Protein AF-0000000084526026 (afdb_homodimer)

Solvent-accessible surface area (backbone atoms only — not comparable to full-atom values): 10740 Å² total; per-residue (Å²): 134,83,77,73,71,75,67,75,72,68,64,42,84,75,52,88,45,61,68,43,44,23,51,36,28,38,48,43,14,52,47,41,44,51,42,22,66,75,71,63,64,37,33,35,50,51,48,50,50,18,48,49,38,28,24,56,23,67,48,42,70,45,76,76,31,68,68,49,43,45,32,41,15,34,80,86,41,82,27,74,42,53,79,91,46,41,63,58,51,51,50,51,56,40,48,61,58,72,102,134,81,78,74,70,74,66,76,71,68,64,41,82,75,52,87,44,63,68,43,44,26,50,38,29,38,48,43,14,51,47,40,44,52,42,22,67,75,73,62,63,38,34,35,49,49,48,50,50,18,48,48,39,29,25,56,21,68,48,42,68,45,76,75,30,68,68,50,43,45,34,41,15,34,80,85,42,82,26,74,43,52,78,92,47,41,64,58,51,51,50,50,55,43,48,61,58,70,103

Organism: NCBI:txid1123501

Structure (mmCIF, N/CA/C/O backbone):
data_AF-0000000084526026-model_v1
#
loop_
_entity.id
_entity.type
_entity.pdbx_description
1 polymer 'Uncharacterized protein'
#
loop_
_atom_site.group_PDB
_atom_site.id
_atom_site.type_symbol
_atom_site.label_atom_id
_atom_site.label_alt_id
_atom_site.label_comp_id
_atom_site.label_asym_id
_atom_site.label_entity_id
_atom_site.label_seq_id
_atom_site.pdbx_PDB_ins_code
_atom_site.Cartn_x
_atom_site.Cartn_y
_atom_site.Cartn_z
_atom_site.occupancy
_atom_site.B_iso_or_equiv
_atom_site.auth_seq_id
_atom_site.auth_comp_id
_atom_site.auth_asym_id
_atom_site.auth_atom_id
_atom_site.pdbx_PDB_model_num
ATOM 1 N N . MET A 1 1 ? -23.406 1.793 34.125 1 33.81 1 MET A N 1
ATOM 2 C CA . MET A 1 1 ? -22.656 2.525 33.094 1 33.81 1 MET A CA 1
ATOM 3 C C . MET A 1 1 ? -22.344 1.635 31.906 1 33.81 1 MET A C 1
ATOM 5 O O . MET A 1 1 ? -21.656 0.619 32.031 1 33.81 1 MET A O 1
ATOM 9 N N . ALA A 1 2 ? -23.312 1.465 30.891 1 41.81 2 ALA A N 1
ATOM 10 C CA . ALA A 1 2 ? -23.359 0.496 29.797 1 41.81 2 ALA A CA 1
ATOM 11 C C . ALA A 1 2 ? -22.109 0.58 28.938 1 41.81 2 ALA A C 1
ATOM 13 O O . ALA A 1 2 ? -21.672 1.673 28.562 1 41.81 2 ALA A O 1
ATOM 14 N N . GLU A 1 3 ? -21.125 -0.305 29.062 1 35.53 3 GLU A N 1
ATOM 15 C CA . GLU A 1 3 ? -19.953 -0.463 28.219 1 35.53 3 GLU A CA 1
ATOM 16 C C . GLU A 1 3 ? -20.328 -0.432 26.734 1 35.53 3 GLU A C 1
ATOM 18 O O . GLU A 1 3 ? -21.094 -1.283 26.266 1 35.53 3 GLU A O 1
ATOM 23 N N . GLU A 1 4 ? -20.656 0.769 26.188 1 38.84 4 GLU A N 1
ATOM 24 C CA . GLU A 1 4 ? -20.812 0.882 24.734 1 38.84 4 GLU A CA 1
ATOM 25 C C . GLU A 1 4 ? -19.734 0.095 24 1 38.84 4 GLU A C 1
ATOM 27 O O . GLU A 1 4 ? -18.547 0.393 24.141 1 38.84 4 GLU A O 1
ATOM 32 N N . SER A 1 5 ? -19.922 -1.123 23.828 1 36.38 5 SER A N 1
ATOM 33 C CA . SER A 1 5 ? -19.125 -1.998 22.969 1 36.38 5 SER A CA 1
ATOM 34 C C . SER A 1 5 ? -18.703 -1.295 21.688 1 36.38 5 SER A C 1
ATOM 36 O O . SER A 1 5 ? -19.547 -0.932 20.875 1 36.38 5 SER A O 1
ATOM 38 N N . GLU A 1 6 ? -17.781 -0.371 21.75 1 37.66 6 GLU A N 1
ATOM 39 C CA . GLU A 1 6 ? -17.219 0.186 20.531 1 37.66 6 GLU A CA 1
ATOM 40 C C . GLU A 1 6 ? -17.141 -0.863 19.422 1 37.66 6 GLU A C 1
ATOM 42 O O . GLU A 1 6 ? -16.359 -1.807 19.5 1 37.66 6 GLU A O 1
ATOM 47 N N . GLU A 1 7 ? -18.234 -1.356 18.938 1 38.28 7 GLU A N 1
ATOM 48 C CA . GLU A 1 7 ? -18.297 -2.211 17.75 1 38.28 7 GLU A CA 1
ATOM 49 C C . GLU A 1 7 ? -17.203 -1.848 16.75 1 38.28 7 GLU A C 1
ATOM 51 O O . GLU A 1 7 ? -17.125 -0.7 16.312 1 38.28 7 GLU A O 1
ATOM 56 N N . ARG A 1 8 ? -16.094 -2.365 16.875 1 38.94 8 ARG A N 1
ATOM 57 C CA . ARG A 1 8 ? -15.039 -2.174 15.891 1 38.94 8 ARG A CA 1
ATOM 58 C C . ARG A 1 8 ? -15.617 -2.09 14.484 1 38.94 8 ARG A C 1
ATOM 60 O O . ARG A 1 8 ? -16.234 -3.043 14 1 38.94 8 ARG A O 1
ATOM 67 N N . ALA A 1 9 ? -16.078 -0.942 14.047 1 41.12 9 ALA A N 1
ATOM 68 C CA . ALA A 1 9 ? -16.656 -0.717 12.727 1 41.12 9 ALA A CA 1
ATOM 69 C C . ALA A 1 9 ? -15.867 -1.467 11.648 1 41.12 9 ALA A C 1
ATOM 71 O O . ALA A 1 9 ? -14.656 -1.634 11.766 1 41.12 9 ALA A O 1
ATOM 72 N N . GLU A 1 10 ? -16.406 -2.354 11.062 1 47.06 10 GLU A N 1
ATOM 73 C CA . GLU A 1 10 ? -15.859 -3.119 9.953 1 47.06 10 GLU A CA 1
ATOM 74 C C . GLU A 1 10 ? -15.109 -2.215 8.977 1 47.06 10 GLU A C 1
ATOM 76 O O . GLU A 1 10 ? -15.516 -1.078 8.734 1 47.06 10 GLU A O 1
ATOM 81 N N . PRO A 1 11 ? -13.836 -2.541 8.789 1 50.59 11 PRO A N 1
ATOM 82 C CA . PRO A 1 11 ? -13.117 -1.759 7.781 1 50.59 11 PRO A CA 1
ATOM 83 C C . PRO A 1 11 ? -13.977 -1.414 6.566 1 50.59 11 PRO A C 1
ATOM 85 O O . PRO A 1 11 ? -14.742 -2.254 6.09 1 50.59 11 PRO A O 1
ATOM 88 N N . SER A 1 12 ? -14.258 -0.216 6.52 1 63 12 SER A N 1
ATOM 89 C CA . SER A 1 12 ? -15.016 0.372 5.418 1 63 12 SER A CA 1
ATOM 90 C C . SER A 1 12 ? -14.109 1.165 4.484 1 63 12 SER A C 1
ATOM 92 O O . SER A 1 12 ? -13.094 1.719 4.914 1 63 12 SER A O 1
ATOM 94 N N . LEU A 1 13 ? -14.305 1.016 3.25 1 76.06 13 LEU A N 1
ATOM 95 C CA . LEU A 1 13 ? -13.633 1.898 2.299 1 76.06 13 LEU A CA 1
ATOM 96 C C . LEU A 1 13 ? -13.82 3.359 2.693 1 76.06 13 LEU A C 1
ATOM 98 O O . LEU A 1 13 ? -13.023 4.219 2.303 1 76.06 13 LEU A O 1
ATOM 102 N N . ALA A 1 14 ? -14.797 3.52 3.564 1 82.44 14 ALA A N 1
ATOM 103 C CA . ALA A 1 14 ? -15.047 4.852 4.109 1 82.44 14 ALA A CA 1
ATOM 104 C C . ALA A 1 14 ? -14.492 4.977 5.527 1 82.44 14 ALA A C 1
ATOM 106 O O . ALA A 1 14 ? -15.195 5.406 6.441 1 82.44 14 ALA A O 1
ATOM 107 N N . TYR A 1 15 ? -13.219 4.652 5.672 1 88.31 15 TYR A N 1
ATOM 108 C CA . TYR A 1 15 ? -12.578 4.738 6.977 1 88.31 15 TYR A CA 1
ATOM 109 C C . TYR A 1 15 ? -12.625 6.168 7.512 1 88.31 15 TYR A C 1
ATOM 111 O O . TYR A 1 15 ? -12.578 7.125 6.738 1 88.31 15 TYR A O 1
ATOM 119 N N . ARG A 1 16 ? -12.641 6.293 8.789 1 84.75 16 ARG A N 1
ATOM 120 C CA . ARG A 1 16 ? -12.867 7.598 9.406 1 84.75 16 ARG A CA 1
ATOM 121 C C . ARG A 1 16 ? -11.633 8.055 10.18 1 84.75 16 ARG A C 1
ATOM 123 O O . ARG A 1 16 ? -11.57 9.203 10.633 1 84.75 16 ARG A O 1
ATOM 130 N N . SER A 1 17 ? -10.688 7.074 10.359 1 86.44 17 SER A N 1
ATOM 131 C CA . SER A 1 17 ? -9.484 7.406 11.117 1 86.44 17 SER A CA 1
ATOM 132 C C . SER A 1 17 ? -8.258 6.695 10.555 1 86.44 17 SER A C 1
ATOM 134 O O . SER A 1 17 ? -8.391 5.684 9.859 1 86.44 17 SER A O 1
ATOM 136 N N . PRO A 1 18 ? -7.109 7.203 10.891 1 89.62 18 PRO A N 1
ATOM 137 C CA . PRO A 1 18 ? -5.883 6.52 10.477 1 89.62 18 PRO A CA 1
ATOM 138 C C . PRO A 1 18 ? -5.801 5.09 11.008 1 89.62 18 PRO A C 1
ATOM 140 O O . PRO A 1 18 ? -5.328 4.191 10.305 1 89.62 18 PRO A O 1
ATOM 143 N N . ASP A 1 19 ? -6.301 4.938 12.203 1 89.94 19 ASP A N 1
ATOM 144 C CA . ASP A 1 19 ? -6.285 3.596 12.781 1 89.94 19 ASP A CA 1
ATOM 145 C C . ASP A 1 19 ? -7.141 2.635 11.953 1 89.94 19 ASP A C 1
ATOM 147 O O . ASP A 1 19 ? -6.75 1.487 11.727 1 89.94 19 ASP A O 1
ATOM 151 N N . GLU A 1 20 ? -8.258 3.135 11.562 1 91.75 20 GLU A N 1
ATOM 152 C CA . GLU A 1 20 ? -9.125 2.309 10.734 1 91.75 20 GLU A CA 1
ATOM 153 C C . GLU A 1 20 ? -8.469 2.006 9.383 1 91.75 20 GLU A C 1
ATOM 155 O O . GLU A 1 20 ? -8.578 0.888 8.875 1 91.75 20 GLU A O 1
ATOM 160 N N . LEU A 1 21 ? -7.809 2.982 8.828 1 95.38 21 LEU A N 1
ATOM 161 C CA . LEU A 1 21 ? -7.09 2.762 7.574 1 95.38 21 LEU A CA 1
ATOM 162 C C . LEU A 1 21 ? -6.043 1.665 7.734 1 95.38 21 LEU A C 1
ATOM 164 O O . LEU A 1 21 ? -5.926 0.782 6.883 1 95.38 21 LEU A O 1
ATOM 168 N N . GLN A 1 22 ? -5.309 1.737 8.836 1 95.94 22 GLN A N 1
ATOM 169 C CA . GLN A 1 22 ? -4.301 0.717 9.117 1 95.94 22 GLN A CA 1
ATOM 170 C C . GLN A 1 22 ? -4.93 -0.674 9.156 1 95.94 22 GLN A C 1
ATOM 172 O O . GLN A 1 22 ? -4.395 -1.619 8.57 1 95.94 22 GLN A O 1
ATOM 177 N N . GLU A 1 23 ? -6.051 -0.773 9.789 1 93.31 23 GLU A N 1
ATOM 178 C CA . GLU A 1 23 ? -6.73 -2.059 9.922 1 93.31 23 GLU A CA 1
ATOM 179 C C . GLU A 1 23 ? -7.246 -2.547 8.57 1 93.31 23 GLU A C 1
ATOM 181 O O . GLU A 1 23 ? -7.18 -3.74 8.266 1 93.31 23 GLU A O 1
ATOM 186 N N . VAL A 1 24 ? -7.758 -1.654 7.816 1 94.5 24 VAL A N 1
ATOM 187 C CA . VAL A 1 24 ? -8.25 -2.006 6.488 1 94.5 24 VAL A CA 1
ATOM 188 C C . VAL A 1 24 ? -7.105 -2.545 5.637 1 94.5 24 VAL A C 1
ATOM 190 O O . VAL A 1 24 ? -7.227 -3.609 5.023 1 94.5 24 VAL A O 1
ATOM 193 N N . LEU A 1 25 ? -5.969 -1.878 5.648 1 97.19 25 LEU A N 1
ATOM 194 C CA . LEU A 1 25 ? -4.816 -2.293 4.855 1 97.19 25 LEU A CA 1
ATOM 195 C C . LEU A 1 25 ? -4.27 -3.625 5.352 1 97.19 25 LEU A C 1
ATOM 197 O O . LEU A 1 25 ? -3.932 -4.5 4.551 1 97.19 25 LEU A O 1
ATOM 201 N N . ARG A 1 26 ? -4.219 -3.758 6.656 1 95.94 26 ARG A N 1
ATOM 202 C CA . ARG A 1 26 ? -3.818 -5.043 7.215 1 95.94 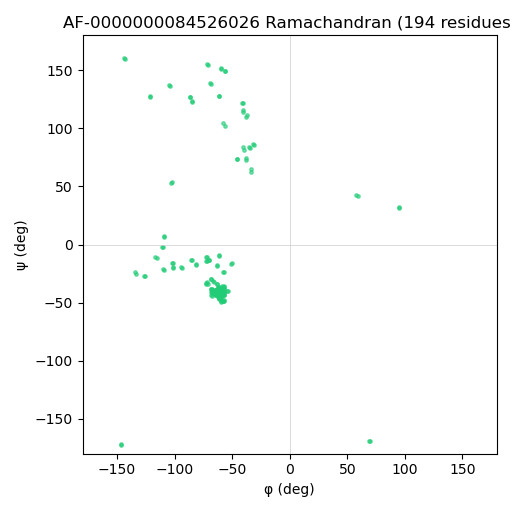26 ARG A CA 1
ATOM 203 C C . ARG A 1 26 ? -4.734 -6.16 6.734 1 95.94 26 ARG A C 1
ATOM 205 O O . ARG A 1 26 ? -4.266 -7.219 6.305 1 95.94 26 ARG A O 1
ATOM 212 N N . GLY A 1 27 ? -6.039 -5.926 6.828 1 94.19 27 GLY A N 1
ATOM 213 C CA . GLY A 1 27 ? -7.008 -6.914 6.391 1 94.19 27 GLY A CA 1
ATOM 214 C C . GLY A 1 27 ? -6.879 -7.266 4.918 1 94.19 27 GLY A C 1
ATOM 215 O O . GLY A 1 27 ? -6.961 -8.438 4.547 1 94.19 27 GLY A O 1
ATOM 216 N N . LEU A 1 28 ? -6.699 -6.309 4.09 1 96.69 28 LEU A N 1
ATOM 217 C CA . LEU A 1 28 ? -6.539 -6.531 2.658 1 96.69 28 LEU A CA 1
ATOM 218 C C . LEU A 1 28 ? -5.305 -7.387 2.373 1 96.69 28 LEU A C 1
ATOM 220 O O . LEU A 1 28 ? -5.359 -8.312 1.562 1 96.69 28 LEU A O 1
ATOM 224 N N . GLY A 1 29 ? -4.164 -7.07 3.016 1 97 29 GLY A N 1
ATOM 225 C CA . GLY A 1 29 ? -2.971 -7.883 2.855 1 97 29 GLY A CA 1
ATOM 226 C C . GLY A 1 29 ? -3.164 -9.32 3.301 1 97 29 GLY A C 1
ATOM 227 O O . GLY A 1 29 ? -2.75 -10.25 2.607 1 97 29 GLY A O 1
ATOM 228 N N . GLN A 1 30 ? -3.85 -9.492 4.43 1 96.12 30 GLN A N 1
ATOM 229 C CA . GLN A 1 30 ? -4.113 -10.836 4.941 1 96.12 30 GLN A CA 1
ATOM 230 C C . GLN A 1 30 ? -4.992 -11.625 3.98 1 96.12 30 GLN A C 1
ATOM 232 O O . GLN A 1 30 ? -4.773 -12.82 3.773 1 96.12 30 GLN A O 1
ATOM 237 N N . ARG A 1 31 ? -5.918 -10.992 3.461 1 96 31 ARG A N 1
ATOM 238 C CA . ARG A 1 31 ? -6.777 -11.664 2.494 1 96 31 ARG A CA 1
ATOM 239 C C . ARG A 1 31 ? -5.988 -12.078 1.256 1 96 31 ARG A C 1
ATOM 241 O O . ARG A 1 31 ? -6.18 -13.18 0.728 1 96 31 ARG A O 1
ATOM 248 N N . LEU A 1 32 ? -5.137 -11.18 0.783 1 97.31 32 LEU A N 1
ATOM 249 C CA . LEU A 1 32 ? -4.316 -11.539 -0.371 1 97.31 32 LEU A CA 1
ATOM 250 C C . LEU A 1 32 ? -3.422 -12.734 -0.056 1 97.31 32 LEU A C 1
ATOM 252 O O . LEU A 1 32 ? -3.229 -13.609 -0.902 1 97.31 32 LEU A O 1
ATOM 256 N N . HIS A 1 33 ? -2.887 -12.789 1.16 1 97 33 HIS A N 1
ATOM 257 C CA . HIS A 1 33 ? -2.15 -13.977 1.582 1 97 33 HIS A CA 1
ATOM 258 C C . HIS A 1 33 ? -3.014 -15.227 1.47 1 97 33 HIS A C 1
ATOM 260 O O . HIS A 1 33 ? -2.572 -16.25 0.932 1 97 33 HIS A O 1
ATOM 266 N N . TYR A 1 34 ? -4.195 -15.117 1.983 1 95.31 34 TYR A N 1
ATOM 267 C CA . TYR A 1 34 ? -5.121 -16.234 1.95 1 95.31 34 TYR A CA 1
ATOM 268 C C . TYR A 1 34 ? -5.418 -16.656 0.516 1 95.31 34 TYR A C 1
ATOM 270 O O . TYR A 1 34 ? -5.305 -17.844 0.173 1 95.31 34 TYR A O 1
ATOM 278 N N . LEU A 1 35 ? -5.758 -15.672 -0.33 1 95.62 35 LEU A N 1
ATOM 279 C CA . LEU A 1 35 ? -6.066 -15.961 -1.727 1 95.62 35 LEU A CA 1
ATOM 280 C C . LEU A 1 35 ? -4.859 -16.562 -2.434 1 95.62 35 LEU A C 1
ATOM 282 O O . LEU A 1 35 ? -5.012 -17.422 -3.312 1 95.62 35 LEU A O 1
ATOM 286 N N . ASN A 1 36 ? -3.695 -16.094 -2.09 1 96.81 36 ASN A N 1
ATOM 287 C CA . ASN A 1 36 ? -2.471 -16.641 -2.672 1 96.81 36 ASN A CA 1
ATOM 288 C C . ASN A 1 36 ? -2.316 -18.125 -2.371 1 96.81 36 ASN A C 1
ATOM 290 O O . ASN A 1 36 ? -1.925 -18.906 -3.242 1 96.81 36 ASN A O 1
ATOM 294 N N . ARG A 1 37 ? -2.652 -18.484 -1.198 1 95.31 37 ARG A N 1
ATOM 295 C CA . ARG A 1 37 ? -2.516 -19.875 -0.76 1 95.31 37 ARG A CA 1
ATOM 296 C C . ARG A 1 37 ? -3.564 -20.75 -1.419 1 95.31 37 ARG A C 1
ATOM 298 O O . ARG A 1 37 ? -3.27 -21.891 -1.812 1 95.31 37 ARG A O 1
ATOM 305 N N . VAL A 1 38 ? -4.754 -20.25 -1.674 1 94.69 38 VAL A N 1
ATOM 306 C CA . VAL A 1 38 ? -5.844 -21.156 -2.018 1 94.69 38 VAL A CA 1
ATOM 307 C C . VAL A 1 38 ? -6.199 -21 -3.494 1 94.69 38 VAL A C 1
ATOM 309 O O . VAL A 1 38 ? -6.824 -21.875 -4.086 1 94.69 38 VAL A O 1
ATOM 312 N N . ALA A 1 39 ? -5.844 -19.844 -4.09 1 93.12 39 ALA A N 1
ATOM 313 C CA . ALA A 1 39 ? -6.422 -19.609 -5.41 1 93.12 39 ALA A CA 1
ATOM 314 C C . ALA A 1 39 ? -5.359 -19.141 -6.395 1 93.12 39 ALA A C 1
ATOM 316 O O . ALA A 1 39 ? -5.492 -19.344 -7.605 1 93.12 39 ALA A O 1
ATOM 317 N N . ILE A 1 40 ? -4.262 -18.516 -5.961 1 93.62 40 ILE A N 1
ATOM 318 C CA . ILE A 1 40 ? -3.344 -17.844 -6.871 1 93.62 40 ILE A CA 1
ATOM 319 C C . ILE A 1 40 ? -2.127 -18.719 -7.121 1 93.62 40 ILE A C 1
ATOM 321 O O . ILE A 1 40 ? -1.395 -18.516 -8.094 1 93.62 40 ILE A O 1
ATOM 325 N N . GLY A 1 41 ? -1.87 -19.75 -6.301 1 93 41 GLY A N 1
ATOM 326 C CA . GLY A 1 41 ? -0.834 -20.719 -6.609 1 93 41 GLY A CA 1
ATOM 327 C C . GLY A 1 41 ? 0.495 -20.406 -5.949 1 93 41 GLY A C 1
ATOM 328 O O . GLY A 1 41 ? 1.553 -20.578 -6.559 1 93 41 GLY A O 1
ATOM 329 N N . GLU A 1 42 ? 0.482 -19.766 -4.73 1 96.56 42 GLU A N 1
ATOM 330 C CA . GLU A 1 42 ? 1.657 -19.5 -3.908 1 96.56 42 GLU A CA 1
ATOM 331 C C . GLU A 1 42 ? 2.676 -18.641 -4.66 1 96.56 42 GLU A C 1
ATOM 333 O O . GLU A 1 42 ? 3.865 -18.969 -4.688 1 96.56 42 GLU A O 1
ATOM 338 N N . SER A 1 43 ? 2.193 -17.641 -5.375 1 97.94 43 SER A N 1
ATOM 339 C CA . SER A 1 43 ? 3.012 -16.672 -6.102 1 97.94 43 SER A CA 1
ATOM 340 C C . SER A 1 43 ? 3.91 -15.891 -5.152 1 97.94 43 SER A C 1
ATOM 342 O O . SER A 1 43 ? 3.432 -15.312 -4.172 1 97.94 43 SER A O 1
ATOM 344 N N . GLY A 1 44 ? 5.199 -15.867 -5.473 1 98.5 44 GLY A N 1
ATOM 345 C CA . GLY A 1 44 ? 6.102 -15.031 -4.691 1 98.5 44 GLY A CA 1
ATOM 346 C C . GLY A 1 44 ? 5.758 -13.562 -4.758 1 98.5 44 GLY A C 1
ATOM 347 O O . GLY A 1 44 ? 5.848 -12.852 -3.75 1 98.5 44 GLY A O 1
ATOM 348 N N . PHE A 1 45 ? 5.312 -13.109 -5.961 1 98.75 45 PHE A N 1
ATOM 349 C CA . PHE A 1 45 ? 4.961 -11.695 -6.094 1 98.75 45 PHE A CA 1
ATOM 350 C C . PHE A 1 45 ? 3.715 -11.367 -5.281 1 98.75 45 PHE A C 1
ATOM 352 O O . PHE A 1 45 ? 3.66 -10.336 -4.605 1 98.75 45 PHE A O 1
ATOM 359 N N . ALA A 1 46 ? 2.688 -12.211 -5.332 1 98.62 46 ALA A N 1
ATOM 360 C CA . ALA A 1 46 ? 1.484 -11.984 -4.539 1 98.62 46 ALA A CA 1
ATOM 361 C C . ALA A 1 46 ? 1.818 -11.883 -3.053 1 98.62 46 ALA A C 1
ATOM 363 O O . ALA A 1 46 ? 1.243 -11.062 -2.334 1 98.62 46 ALA A O 1
ATOM 364 N N . TRP A 1 47 ? 2.713 -12.742 -2.613 1 98.56 47 TRP A N 1
ATOM 365 C CA . TRP A 1 47 ? 3.156 -12.703 -1.224 1 98.56 47 TRP A CA 1
ATOM 366 C C . TRP A 1 47 ? 3.777 -11.352 -0.889 1 98.56 47 TRP A C 1
ATOM 368 O O . TRP A 1 47 ? 3.396 -10.711 0.096 1 98.56 47 TRP A O 1
ATOM 378 N N . HIS A 1 48 ? 4.645 -10.883 -1.714 1 98.75 48 HIS A N 1
ATOM 379 C CA . HIS A 1 48 ? 5.32 -9.617 -1.473 1 98.75 48 HIS A CA 1
ATOM 380 C C . HIS A 1 48 ? 4.348 -8.445 -1.584 1 98.75 48 HIS A C 1
ATOM 382 O O . HIS A 1 48 ? 4.457 -7.469 -0.838 1 98.75 48 HIS A O 1
ATOM 388 N N . LEU A 1 49 ? 3.445 -8.555 -2.535 1 98.81 49 LEU A N 1
ATOM 389 C CA . LEU A 1 49 ? 2.432 -7.508 -2.67 1 98.81 49 LEU A CA 1
ATOM 390 C C . LEU A 1 49 ? 1.574 -7.418 -1.413 1 98.81 49 LEU A C 1
ATOM 392 O O . LEU A 1 49 ? 1.285 -6.32 -0.931 1 98.81 49 LEU A O 1
ATOM 396 N N . ALA A 1 50 ? 1.155 -8.555 -0.883 1 98.56 50 ALA A N 1
ATOM 397 C CA . ALA A 1 50 ? 0.411 -8.586 0.374 1 98.56 50 ALA A CA 1
ATOM 398 C C . ALA A 1 50 ? 1.203 -7.926 1.499 1 98.56 50 ALA A C 1
ATOM 400 O O . ALA A 1 50 ? 0.665 -7.109 2.248 1 98.56 50 ALA A O 1
ATOM 401 N N . GLU A 1 51 ? 2.467 -8.227 1.533 1 98.81 51 GLU A N 1
ATOM 402 C CA . GLU A 1 51 ? 3.34 -7.637 2.543 1 98.81 51 GLU A CA 1
ATOM 403 C C . GLU A 1 51 ? 3.455 -6.125 2.359 1 98.81 51 GLU A C 1
ATOM 405 O O . GLU A 1 51 ? 3.506 -5.379 3.338 1 98.81 51 GLU A O 1
ATOM 410 N N . ALA A 1 52 ? 3.541 -5.715 1.131 1 98.88 52 ALA A N 1
ATOM 411 C CA . ALA A 1 52 ? 3.629 -4.285 0.854 1 98.88 52 ALA A CA 1
ATOM 412 C C . ALA A 1 52 ? 2.383 -3.553 1.345 1 98.88 52 ALA A C 1
ATOM 414 O O . ALA A 1 52 ? 2.48 -2.471 1.927 1 98.88 52 ALA A O 1
ATOM 415 N N . ILE A 1 53 ? 1.209 -4.148 1.143 1 98.75 53 ILE A N 1
ATOM 416 C CA . ILE A 1 53 ? -0.042 -3.553 1.601 1 98.75 53 ILE A CA 1
ATOM 417 C C . ILE A 1 53 ? -0.018 -3.408 3.121 1 98.75 53 ILE A C 1
ATOM 419 O O . ILE A 1 53 ? -0.305 -2.332 3.652 1 98.75 53 ILE A O 1
ATOM 423 N N . VAL A 1 54 ? 0.388 -4.438 3.791 1 98.56 54 VAL A N 1
ATOM 424 C CA . VAL A 1 54 ? 0.462 -4.43 5.25 1 98.56 54 VAL A CA 1
ATOM 425 C C . VAL A 1 54 ? 1.506 -3.412 5.707 1 98.56 54 VAL A C 1
ATOM 427 O O . VAL A 1 54 ? 1.275 -2.66 6.656 1 98.56 54 VAL A O 1
ATOM 430 N N . ALA A 1 55 ? 2.621 -3.35 5.031 1 98.94 55 ALA A N 1
ATOM 431 C CA . ALA A 1 55 ? 3.709 -2.443 5.391 1 98.94 55 ALA A CA 1
ATOM 432 C C . ALA A 1 55 ? 3.277 -0.986 5.254 1 98.94 55 ALA A C 1
ATOM 434 O O . ALA A 1 55 ? 3.604 -0.154 6.105 1 98.94 55 ALA A O 1
ATOM 435 N N . VAL A 1 56 ? 2.568 -0.705 4.203 1 98.88 56 VAL A N 1
ATOM 436 C CA . VAL A 1 56 ? 2.039 0.649 4.07 1 98.88 56 VAL A CA 1
ATOM 437 C C . VAL A 1 56 ? 1.141 0.971 5.266 1 98.88 56 VAL A C 1
ATOM 439 O O . VAL A 1 56 ? 1.207 2.07 5.82 1 98.88 56 VAL A O 1
ATOM 442 N N . GLY A 1 57 ? 0.297 0.012 5.656 1 98.31 57 GLY A N 1
ATOM 443 C CA . GLY A 1 57 ? -0.524 0.187 6.84 1 98.31 57 GLY A CA 1
ATOM 444 C C . GLY A 1 57 ? 0.286 0.47 8.094 1 98.31 57 GLY A C 1
ATOM 445 O O . GLY A 1 57 ? -0.113 1.285 8.93 1 98.31 57 GLY A O 1
ATOM 446 N N . ARG A 1 58 ? 1.388 -0.113 8.195 1 98.56 58 ARG A N 1
ATOM 447 C CA . ARG A 1 58 ? 2.23 0.043 9.375 1 98.56 58 ARG A CA 1
ATOM 448 C C . ARG A 1 58 ? 2.875 1.425 9.414 1 98.56 58 ARG A C 1
ATOM 450 O O . ARG A 1 58 ? 3.395 1.847 10.445 1 98.56 58 ARG A O 1
ATOM 457 N N . LEU A 1 59 ? 2.844 2.127 8.344 1 98.75 59 LEU A N 1
ATOM 458 C CA . LEU A 1 59 ? 3.377 3.484 8.305 1 98.75 59 LEU A CA 1
ATOM 459 C C . LEU A 1 59 ? 2.332 4.488 8.781 1 98.75 59 LEU A C 1
ATOM 461 O O . LEU A 1 59 ? 2.662 5.645 9.07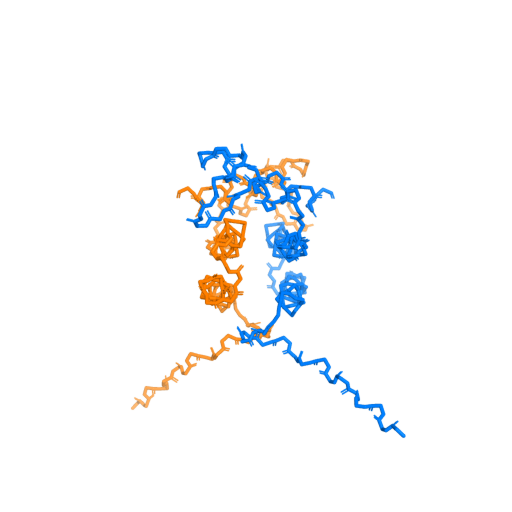 1 98.75 59 LEU A O 1
ATOM 465 N N . VAL A 1 60 ? 1.063 4.07 8.883 1 98.44 60 VAL A N 1
ATOM 466 C CA . VAL A 1 60 ? -0.044 4.984 9.148 1 98.44 60 VAL A CA 1
ATOM 467 C C . VAL A 1 60 ? 0.191 5.715 10.469 1 98.44 60 VAL A C 1
ATOM 469 O O . VAL A 1 60 ? -0.005 6.93 10.555 1 98.44 60 VAL A O 1
ATOM 472 N N . PRO A 1 61 ? 0.714 5.086 11.492 1 98 61 PRO A N 1
ATOM 473 C CA . PRO A 1 61 ? 0.937 5.801 12.75 1 98 61 PRO A CA 1
ATOM 474 C C . PRO A 1 61 ? 1.943 6.941 12.617 1 98 61 PRO A C 1
ATOM 476 O O . PRO A 1 61 ? 1.979 7.84 13.461 1 98 61 PRO A O 1
ATOM 479 N N . LEU A 1 62 ? 2.754 6.965 11.57 1 98.38 62 LEU A N 1
ATOM 480 C CA . LEU A 1 62 ? 3.758 8.008 11.375 1 98.38 62 LEU A CA 1
ATOM 481 C C . LEU A 1 62 ? 3.104 9.328 10.984 1 98.38 62 LEU A C 1
ATOM 483 O O . LEU A 1 62 ? 3.76 10.375 10.984 1 98.38 62 LEU A O 1
ATOM 487 N N . LEU A 1 63 ? 1.822 9.281 10.68 1 97.88 63 LEU A N 1
ATOM 488 C CA . LEU A 1 63 ? 1.077 10.516 10.43 1 97.88 63 LEU A CA 1
ATOM 489 C C . LEU A 1 63 ? 1.143 11.438 11.641 1 97.88 63 LEU A C 1
ATOM 491 O O . LEU A 1 63 ? 1.07 12.664 11.5 1 97.88 63 LEU A O 1
ATOM 495 N N . ASP A 1 64 ? 1.394 10.828 12.805 1 96.31 64 ASP A N 1
ATOM 496 C CA . ASP A 1 64 ? 1.423 11.617 14.031 1 96.31 64 ASP A CA 1
ATOM 497 C C . ASP A 1 64 ? 2.846 11.742 14.57 1 96.31 64 ASP A C 1
ATOM 499 O O . ASP A 1 64 ? 3.059 12.281 15.656 1 96.31 64 ASP A O 1
ATOM 503 N N . ASP A 1 65 ? 3.773 11.289 13.836 1 97.94 65 ASP A N 1
ATOM 504 C CA . ASP A 1 65 ? 5.16 11.297 14.289 1 97.94 65 ASP A CA 1
ATOM 505 C C . ASP A 1 65 ? 5.836 12.625 13.961 1 97.94 65 ASP A C 1
ATOM 507 O O . ASP A 1 65 ? 5.875 13.039 12.805 1 97.94 65 ASP A O 1
ATOM 511 N N . ALA A 1 66 ? 6.41 13.242 14.961 1 97.56 66 ALA A N 1
ATOM 512 C CA . ALA A 1 66 ? 6.977 14.586 14.812 1 97.56 66 ALA A CA 1
ATOM 513 C C . ALA A 1 66 ? 8.141 14.586 13.828 1 97.56 66 ALA A C 1
ATOM 515 O O . ALA A 1 66 ? 8.281 15.508 13.023 1 97.56 66 ALA A O 1
ATOM 516 N N . GLU A 1 67 ? 8.992 13.578 13.883 1 98.06 67 GLU A N 1
ATOM 517 C CA . GLU A 1 67 ? 10.148 13.492 12.984 1 98.06 67 GLU A CA 1
ATOM 518 C C . GLU A 1 67 ? 9.703 13.32 11.531 1 98.06 67 GLU A C 1
ATOM 520 O O . GLU A 1 67 ? 10.242 13.969 10.633 1 98.06 67 GLU A O 1
ATOM 525 N N . THR A 1 68 ? 8.711 12.523 11.336 1 98.38 68 THR A N 1
ATOM 526 C CA . THR A 1 68 ? 8.164 12.312 10 1 98.38 68 THR A CA 1
ATOM 527 C C . THR A 1 68 ? 7.504 13.586 9.477 1 98.38 68 THR A C 1
ATOM 529 O O . THR A 1 68 ? 7.703 13.961 8.32 1 98.38 68 THR A O 1
ATOM 532 N N . ARG A 1 69 ? 6.797 14.258 10.312 1 97.69 69 ARG A N 1
ATOM 533 C CA . ARG A 1 69 ? 6.16 15.516 9.922 1 97.69 69 ARG A CA 1
ATOM 534 C C . ARG A 1 69 ? 7.203 16.547 9.516 1 97.69 69 ARG A C 1
ATOM 536 O O . ARG A 1 69 ? 7.031 17.266 8.523 1 97.69 69 ARG A O 1
ATOM 543 N N . ARG A 1 70 ? 8.242 16.578 10.25 1 98.12 70 ARG A N 1
ATOM 544 C CA . ARG A 1 70 ? 9.312 17.516 9.938 1 98.12 70 ARG A CA 1
ATOM 545 C C . ARG A 1 70 ? 10 17.141 8.625 1 98.12 70 ARG A C 1
ATOM 547 O O . ARG A 1 70 ? 10.359 18.031 7.84 1 98.12 70 ARG A O 1
ATOM 554 N N . ALA A 1 71 ? 10.18 15.898 8.383 1 98.69 71 ALA A N 1
ATOM 555 C CA . ALA A 1 71 ? 10.883 15.414 7.199 1 98.69 71 ALA A CA 1
ATOM 556 C C . ALA A 1 71 ? 10.117 15.773 5.93 1 98.69 71 ALA A C 1
ATOM 558 O O . ALA A 1 71 ? 10.719 16.219 4.945 1 98.69 71 ALA A O 1
ATOM 559 N N . PHE A 1 72 ? 8.797 15.672 5.984 1 98.69 72 PHE A N 1
ATOM 560 C CA . PHE A 1 72 ? 8.016 15.773 4.758 1 98.69 72 PHE A CA 1
ATOM 561 C C . PHE A 1 72 ? 7.387 17.156 4.625 1 98.69 72 PHE A C 1
ATOM 563 O O . PHE A 1 72 ? 6.984 17.562 3.533 1 98.69 72 PHE A O 1
ATOM 570 N N . GLY A 1 73 ? 7.273 17.859 5.703 1 98.44 73 GLY A N 1
ATOM 571 C CA . GLY A 1 73 ? 6.648 19.172 5.691 1 98.44 73 GLY A CA 1
ATOM 572 C C . GLY A 1 73 ? 5.152 19.125 5.445 1 98.44 73 GLY A C 1
ATOM 573 O O . GLY A 1 73 ? 4.527 18.078 5.625 1 98.44 73 GLY A O 1
ATOM 574 N N . ASP A 1 74 ? 4.602 20.266 5.211 1 97.25 74 ASP A N 1
ATOM 575 C CA . ASP A 1 74 ? 3.182 20.406 4.91 1 97.25 74 ASP A CA 1
ATOM 576 C C . ASP A 1 74 ? 2.945 21.547 3.926 1 97.25 74 ASP A C 1
ATOM 578 O O . ASP A 1 74 ? 3.877 22 3.258 1 97.25 74 ASP A O 1
ATOM 582 N N . GLY A 1 75 ? 1.753 21.891 3.693 1 94.94 75 GLY A N 1
ATOM 583 C CA . GLY A 1 75 ? 1.397 22.922 2.723 1 94.94 75 GLY A CA 1
ATOM 584 C C . GLY A 1 75 ? 1.963 24.281 3.061 1 94.94 75 GLY A C 1
ATOM 585 O O . GLY A 1 75 ? 2.01 25.172 2.207 1 94.94 75 GLY A O 1
ATOM 586 N N . TRP A 1 76 ? 2.516 24.469 4.195 1 95.19 76 TRP A N 1
ATOM 587 C CA . TRP A 1 76 ? 2.943 25.797 4.645 1 95.19 76 TRP A CA 1
ATOM 588 C C . TRP A 1 76 ? 4.418 25.781 5.039 1 95.19 76 TRP A C 1
ATOM 590 O O . TRP A 1 76 ? 5.074 26.828 5.031 1 95.19 76 TRP A O 1
ATOM 600 N N . THR A 1 77 ? 4.855 24.594 5.445 1 96.56 77 THR A N 1
ATOM 601 C CA . THR A 1 77 ? 6.227 24.438 5.922 1 96.56 77 THR A CA 1
ATOM 602 C C . THR A 1 77 ? 6.977 23.406 5.09 1 96.56 77 THR A C 1
ATOM 604 O O . THR A 1 77 ? 6.516 22.266 4.945 1 96.56 77 THR A O 1
ATOM 607 N N . LYS A 1 78 ? 8.109 23.812 4.625 1 97.25 78 LYS A N 1
ATOM 608 C CA . LYS A 1 78 ? 8.945 22.922 3.834 1 97.25 78 LYS A CA 1
ATOM 609 C C . LYS A 1 78 ? 9.523 21.797 4.695 1 97.25 78 LYS A C 1
ATOM 611 O O . LYS A 1 78 ? 9.938 22.031 5.832 1 97.25 78 LYS A O 1
ATOM 616 N N . GLY A 1 79 ? 9.539 20.641 4.172 1 98.06 79 GLY A N 1
ATOM 617 C CA . GLY A 1 79 ? 10.133 19.516 4.867 1 98.06 79 GLY A CA 1
ATOM 618 C C . GLY A 1 79 ? 11.648 19.578 4.93 1 98.06 79 GLY A C 1
ATOM 619 O O . GLY A 1 79 ? 12.281 20.234 4.102 1 98.06 79 GLY A O 1
ATOM 620 N N . ALA A 1 80 ? 12.125 18.938 5.898 1 98.56 80 ALA A N 1
ATOM 621 C CA . ALA A 1 80 ? 13.578 18.828 6.023 1 98.56 80 ALA A CA 1
ATOM 622 C C . ALA A 1 80 ? 14.172 18 4.887 1 98.56 80 ALA A C 1
ATOM 624 O O . ALA A 1 80 ? 15.312 18.219 4.477 1 98.56 80 ALA A O 1
ATOM 625 N N . VAL A 1 81 ? 13.391 17.016 4.398 1 98.38 81 VAL A N 1
ATOM 626 C CA . VAL A 1 81 ? 13.781 16.234 3.229 1 98.38 81 VAL A CA 1
ATOM 627 C C . VAL A 1 81 ? 13.375 16.969 1.955 1 98.38 81 VAL A C 1
ATOM 629 O O . VAL A 1 81 ? 12.211 17.359 1.805 1 98.38 81 VAL A O 1
ATOM 632 N N . PRO A 1 82 ? 14.391 17.234 1.078 1 97.75 82 PRO A N 1
ATOM 633 C CA . PRO A 1 82 ? 14.031 17.891 -0.183 1 97.75 82 PRO A CA 1
ATOM 634 C C . PRO A 1 82 ? 12.969 17.109 -0.96 1 97.75 82 PRO A C 1
ATOM 636 O O . PRO A 1 82 ? 12.945 15.883 -0.921 1 97.75 82 PRO A O 1
ATOM 639 N N . ARG A 1 83 ? 12.164 17.828 -1.7 1 95.88 83 ARG A N 1
ATOM 640 C CA . ARG A 1 83 ? 11.031 17.25 -2.424 1 95.88 83 ARG A CA 1
ATOM 641 C C . ARG A 1 83 ? 11.484 16.094 -3.318 1 95.88 83 ARG A C 1
ATOM 643 O O . ARG A 1 83 ? 10.836 15.047 -3.373 1 95.88 83 ARG A O 1
ATOM 650 N N . GLU A 1 84 ? 12.625 16.266 -3.939 1 95.81 84 GLU A N 1
ATOM 651 C CA . GLU A 1 84 ? 13.141 15.305 -4.902 1 95.81 84 GLU A CA 1
ATOM 652 C C . GLU A 1 84 ? 13.586 14.016 -4.211 1 95.81 84 GLU A C 1
ATOM 654 O O . GLU A 1 84 ? 13.727 12.977 -4.855 1 95.81 84 GLU A O 1
ATOM 659 N N . ALA A 1 85 ? 13.711 14.016 -2.867 1 98 85 ALA A N 1
ATOM 660 C CA . ALA A 1 85 ? 14.219 12.867 -2.123 1 98 85 ALA A CA 1
ATOM 661 C C . ALA A 1 85 ? 13.102 12.219 -1.297 1 98 85 ALA A C 1
ATOM 663 O O . ALA A 1 85 ? 13.328 11.203 -0.64 1 98 85 ALA A O 1
ATOM 664 N N . GLN A 1 86 ? 11.945 12.766 -1.329 1 98.38 86 GLN A N 1
ATOM 665 C CA . GLN A 1 86 ? 10.906 12.328 -0.408 1 98.38 86 GLN A CA 1
ATOM 666 C C . GLN A 1 86 ? 10.375 10.945 -0.786 1 98.38 86 GLN A C 1
ATOM 668 O O . GLN A 1 86 ? 10.047 10.141 0.088 1 98.38 86 GLN A O 1
ATOM 673 N N . VAL A 1 87 ? 10.352 10.648 -2.062 1 98.56 87 VAL A N 1
ATOM 674 C CA . VAL A 1 87 ? 9.953 9.305 -2.477 1 98.56 87 VAL A CA 1
ATOM 675 C C . VAL A 1 87 ? 10.953 8.281 -1.939 1 98.56 87 VAL A C 1
ATOM 677 O O . VAL A 1 87 ? 10.555 7.25 -1.392 1 98.56 87 VAL A O 1
ATOM 680 N N . ASP A 1 88 ? 12.227 8.617 -2.045 1 98.12 88 ASP A N 1
ATOM 681 C CA . ASP A 1 88 ? 13.25 7.719 -1.52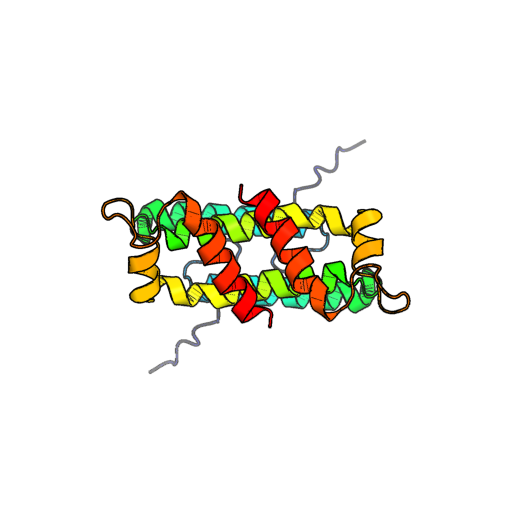4 1 98.12 88 ASP A CA 1
ATOM 682 C C . ASP A 1 88 ? 13.125 7.559 -0.012 1 98.12 88 ASP A C 1
ATOM 684 O O . ASP A 1 88 ? 13.336 6.469 0.521 1 98.12 88 ASP A O 1
ATOM 688 N N . HIS A 1 89 ? 12.805 8.625 0.652 1 98.62 89 HIS A N 1
ATOM 689 C CA . HIS A 1 89 ? 12.617 8.57 2.098 1 98.62 89 HIS A CA 1
ATOM 690 C C . HIS A 1 89 ? 11.43 7.691 2.469 1 98.62 89 HIS A C 1
ATOM 692 O O . HIS A 1 89 ? 11.531 6.855 3.373 1 98.62 89 HIS A O 1
ATOM 698 N N . LEU A 1 90 ? 10.344 7.836 1.733 1 98.75 90 LEU A N 1
ATOM 699 C CA . LEU A 1 90 ? 9.172 6.988 1.94 1 98.75 90 LEU A CA 1
ATOM 700 C C . LEU A 1 90 ? 9.523 5.52 1.716 1 98.75 90 LEU A C 1
ATOM 702 O O . LEU A 1 90 ? 9.156 4.664 2.523 1 98.75 90 LEU A O 1
ATOM 706 N N . LEU A 1 91 ? 10.258 5.238 0.646 1 98.81 91 LEU A N 1
ATOM 707 C CA . LEU A 1 91 ? 10.594 3.859 0.309 1 98.81 91 LEU A CA 1
ATOM 708 C C . LEU A 1 91 ? 11.555 3.27 1.341 1 98.81 91 LEU A C 1
ATOM 710 O O . LEU A 1 91 ? 11.5 2.07 1.629 1 98.81 91 LEU A O 1
ATOM 714 N N . ALA A 1 92 ? 12.359 4.109 1.921 1 98.62 92 ALA A N 1
ATOM 715 C CA . ALA A 1 92 ? 13.219 3.641 3.006 1 98.62 92 ALA A CA 1
ATOM 716 C C . ALA A 1 92 ? 12.391 3.246 4.227 1 98.62 92 ALA A C 1
ATOM 718 O O . ALA A 1 92 ? 12.68 2.24 4.879 1 98.62 92 ALA A O 1
ATOM 719 N N . LEU A 1 93 ? 11.391 4.051 4.535 1 98.56 93 LEU A N 1
ATOM 720 C CA . LEU A 1 93 ? 10.492 3.699 5.629 1 98.56 93 LEU A CA 1
ATOM 721 C C . LEU A 1 93 ? 9.781 2.383 5.344 1 98.56 93 LEU A C 1
ATOM 723 O O . LEU A 1 93 ? 9.672 1.525 6.223 1 98.56 93 LEU A O 1
ATOM 727 N N . LEU A 1 94 ? 9.336 2.223 4.094 1 98.75 94 LEU A N 1
ATOM 728 C CA . LEU A 1 94 ? 8.648 0.999 3.705 1 98.75 94 LEU A CA 1
ATOM 729 C C . LEU A 1 94 ? 9.578 -0.205 3.795 1 98.75 94 LEU A C 1
ATOM 731 O O . LEU A 1 94 ? 9.172 -1.275 4.254 1 98.75 94 LEU A O 1
ATOM 735 N N . ARG A 1 95 ? 10.789 -0.061 3.387 1 98.69 95 ARG A N 1
ATOM 736 C CA . ARG A 1 95 ? 11.773 -1.14 3.451 1 98.69 95 ARG A CA 1
ATOM 737 C C . ARG A 1 95 ? 11.938 -1.646 4.879 1 98.69 95 ARG A C 1
ATOM 739 O O . ARG A 1 95 ? 12.062 -2.852 5.105 1 98.69 95 ARG A O 1
ATOM 746 N N . ARG A 1 96 ? 11.914 -0.771 5.824 1 98.31 96 ARG A N 1
ATOM 747 C CA . ARG A 1 96 ? 12.062 -1.143 7.227 1 98.31 96 ARG A CA 1
ATOM 748 C C . ARG A 1 96 ? 10.914 -2.037 7.68 1 98.31 96 ARG A C 1
ATOM 750 O O . ARG A 1 96 ? 11.102 -2.934 8.508 1 98.31 96 ARG A O 1
ATOM 757 N N . GLU A 1 97 ? 9.758 -1.779 7.133 1 98.19 97 GLU A N 1
ATOM 758 C CA . GLU A 1 97 ? 8.586 -2.553 7.52 1 98.19 97 GLU A CA 1
ATOM 759 C C . GLU A 1 97 ? 8.539 -3.891 6.789 1 98.19 97 GLU A C 1
ATOM 761 O O . GLU A 1 97 ? 7.785 -4.789 7.176 1 98.19 97 GLU A O 1
ATOM 766 N N . LEU A 1 98 ? 9.289 -4.02 5.734 1 97.81 98 LEU A N 1
ATOM 767 C CA . LEU A 1 98 ? 9.289 -5.238 4.93 1 97.81 98 LEU A CA 1
ATOM 768 C C . LEU A 1 98 ? 10.406 -6.18 5.371 1 97.81 98 LEU A C 1
ATOM 770 O O . LEU A 1 98 ? 10.422 -7.348 4.98 1 97.81 98 LEU A O 1
ATOM 774 N N . SER A 1 99 ? 11.438 -5.703 6.078 1 86.94 99 SER A N 1
ATOM 775 C CA . SER A 1 99 ? 12.578 -6.484 6.551 1 86.94 99 SER A CA 1
ATOM 776 C C . SER A 1 99 ? 12.266 -7.172 7.875 1 86.94 99 SER A C 1
ATOM 778 O O . SER A 1 99 ? 11.445 -6.688 8.656 1 86.94 99 SER A O 1
ATOM 780 N N . MET B 1 1 ? -32.219 -9.719 -24.281 1 34.41 1 MET B N 1
ATOM 781 C CA . MET B 1 1 ? -30.984 -10.156 -23.656 1 34.41 1 MET B CA 1
ATOM 782 C C . MET B 1 1 ? -30.5 -9.117 -22.641 1 34.41 1 MET B C 1
ATOM 784 O O . MET B 1 1 ? -30.188 -7.984 -23 1 34.41 1 MET B O 1
ATOM 788 N N . ALA B 1 2 ? -31.078 -9.07 -21.375 1 42.22 2 ALA B N 1
ATOM 789 C CA . ALA B 1 2 ? -31 -8.047 -20.344 1 42.22 2 ALA B CA 1
ATOM 790 C C . ALA B 1 2 ? -29.562 -7.793 -19.938 1 42.22 2 ALA B C 1
ATOM 792 O O . ALA B 1 2 ? -28.781 -8.734 -19.766 1 42.22 2 ALA B O 1
ATOM 793 N N . GLU B 1 3 ? -28.906 -6.695 -20.344 1 36.53 3 GLU B N 1
ATOM 794 C CA . GLU B 1 3 ? -27.594 -6.207 -19.922 1 36.53 3 GLU B CA 1
ATOM 795 C C . GLU B 1 3 ? -27.438 -6.254 -18.406 1 36.53 3 GLU B C 1
ATOM 797 O O . GLU B 1 3 ? -28.188 -5.602 -17.688 1 36.53 3 GLU B O 1
ATOM 802 N N . GLU B 1 4 ? -27.266 -7.469 -17.828 1 39.5 4 GLU B N 1
ATOM 803 C CA . GLU B 1 4 ? -26.875 -7.531 -16.406 1 39.5 4 GLU B CA 1
ATOM 804 C C . GLU B 1 4 ? -25.859 -6.449 -16.062 1 39.5 4 GLU B C 1
ATOM 806 O O . GLU B 1 4 ? -24.75 -6.453 -16.594 1 39.5 4 GLU B O 1
ATOM 811 N N . SER B 1 5 ? -26.297 -5.316 -15.844 1 36.47 5 SER B N 1
ATOM 812 C CA . SER B 1 5 ? -25.5 -4.223 -15.281 1 36.47 5 SER B CA 1
ATOM 813 C C . SER B 1 5 ? -24.547 -4.73 -14.219 1 36.47 5 SER B C 1
ATOM 815 O O . SER B 1 5 ? -24.969 -5.238 -13.18 1 36.47 5 SER B O 1
ATOM 817 N N . GLU B 1 6 ? -23.5 -5.391 -14.602 1 37.94 6 GLU B N 1
ATOM 818 C CA . GLU B 1 6 ? -22.438 -5.715 -13.648 1 37.94 6 GLU B CA 1
ATOM 819 C C . GLU B 1 6 ? -22.281 -4.617 -12.602 1 37.94 6 GLU B C 1
ATOM 821 O O . GLU B 1 6 ? -21.812 -3.52 -12.914 1 37.94 6 GLU B O 1
ATOM 826 N N . GLU B 1 7 ? -23.266 -4.355 -11.805 1 39.34 7 GLU B N 1
ATOM 827 C CA . GLU B 1 7 ? -23.141 -3.475 -10.648 1 39.34 7 GLU B CA 1
ATOM 828 C C . GLU B 1 7 ? -21.734 -3.521 -10.062 1 39.34 7 GLU B C 1
ATOM 830 O O . GLU B 1 7 ? -21.25 -4.59 -9.695 1 39.34 7 GLU B O 1
ATOM 835 N N . ARG B 1 8 ? -20.891 -2.773 -10.555 1 39.5 8 ARG B N 1
ATOM 836 C CA . ARG B 1 8 ? -19.547 -2.658 -9.977 1 39.5 8 ARG B CA 1
ATOM 837 C C . ARG B 1 8 ? -19.594 -2.791 -8.461 1 39.5 8 ARG B C 1
ATOM 839 O O . ARG B 1 8 ? -20.203 -1.962 -7.777 1 39.5 8 ARG B O 1
ATOM 846 N N . ALA B 1 9 ? -19.609 -3.982 -7.906 1 41.91 9 ALA B N 1
ATOM 847 C CA . ALA B 1 9 ? -19.656 -4.25 -6.473 1 41.91 9 ALA B CA 1
ATOM 848 C C . ALA B 1 9 ? -18.75 -3.283 -5.711 1 41.91 9 ALA B C 1
ATOM 850 O O . ALA B 1 9 ? -17.734 -2.832 -6.238 1 41.91 9 ALA B O 1
ATOM 851 N N . GLU B 1 10 ? -19.25 -2.502 -4.941 1 47.91 10 GLU B N 1
ATOM 852 C CA . GLU B 1 10 ? -18.531 -1.586 -4.059 1 47.91 10 GLU B CA 1
ATOM 853 C C . GLU B 1 10 ? -17.312 -2.254 -3.443 1 47.91 10 GLU B C 1
ATOM 855 O O . GLU B 1 10 ? -17.344 -3.439 -3.111 1 47.91 10 GLU B O 1
ATOM 860 N N . PRO B 1 11 ? -16.156 -1.629 -3.709 1 51.31 11 PRO B N 1
ATOM 861 C CA . PRO B 1 11 ? -14.977 -2.193 -3.051 1 51.31 11 PRO B CA 1
ATOM 862 C C . PRO B 1 11 ? -15.266 -2.686 -1.635 1 51.31 11 PRO B C 1
ATOM 864 O O . PRO B 1 11 ? -16 -2.033 -0.89 1 51.31 11 PRO B O 1
ATOM 867 N N . SER B 1 12 ? -15.203 -3.896 -1.553 1 64.06 12 SER B N 1
ATOM 868 C CA . SER B 1 12 ? -15.391 -4.598 -0.287 1 64.06 12 SER B CA 1
ATOM 869 C C . SER B 1 12 ? -14.055 -5.082 0.275 1 64.06 12 SER B C 1
ATOM 871 O O . SER B 1 12 ? -13.141 -5.402 -0.481 1 64.06 12 SER B O 1
ATOM 873 N N . LEU B 1 13 ? -13.859 -4.918 1.506 1 76.56 13 LEU B N 1
ATOM 874 C CA . LEU B 1 13 ? -12.711 -5.535 2.164 1 76.56 13 LEU B CA 1
ATOM 875 C C . LEU B 1 13 ? -12.633 -7.023 1.841 1 76.56 13 LEU B C 1
ATOM 877 O O . LEU B 1 13 ? -11.562 -7.633 1.943 1 76.56 13 LEU B O 1
ATOM 881 N N . ALA B 1 14 ? -13.781 -7.469 1.351 1 82.69 14 ALA B N 1
ATOM 882 C CA . ALA B 1 14 ? -13.836 -8.852 0.885 1 82.69 14 ALA B CA 1
ATOM 883 C C . ALA B 1 14 ? -13.766 -8.922 -0.638 1 82.69 14 ALA B C 1
ATOM 885 O O . ALA B 1 14 ? -14.602 -9.562 -1.276 1 82.69 14 ALA B O 1
ATOM 886 N N . TYR B 1 15 ? -12.75 -8.312 -1.184 1 88.38 15 TYR B N 1
ATOM 887 C CA . TYR B 1 15 ? -12.57 -8.312 -2.631 1 88.38 15 TYR B CA 1
ATOM 888 C C . TYR B 1 15 ? -12.43 -9.727 -3.168 1 88.38 15 TYR B C 1
ATOM 890 O O . TYR B 1 15 ? -11.898 -10.609 -2.484 1 88.38 15 TYR B O 1
ATOM 898 N N . ARG B 1 16 ? -12.828 -9.906 -4.379 1 85 16 ARG B N 1
ATOM 899 C CA . ARG B 1 16 ? -12.898 -11.258 -4.934 1 85 16 ARG B CA 1
ATOM 900 C C . ARG B 1 16 ? -11.945 -11.422 -6.105 1 85 16 ARG B C 1
ATOM 902 O O . ARG B 1 16 ? -11.75 -12.531 -6.609 1 85 16 ARG B O 1
ATOM 909 N N . SER B 1 17 ? -11.398 -10.25 -6.566 1 86.94 17 SER B N 1
ATOM 910 C CA . SER B 1 17 ? -10.484 -10.297 -7.707 1 86.94 17 SER B CA 1
ATOM 911 C C . SER B 1 17 ? -9.359 -9.281 -7.559 1 86.94 17 SER B C 1
ATOM 913 O O . SER B 1 17 ? -9.484 -8.312 -6.809 1 86.94 17 SER B O 1
ATOM 915 N N . PRO B 1 18 ? -8.312 -9.516 -8.281 1 90.38 18 PRO B N 1
ATOM 916 C CA . PRO B 1 18 ? -7.227 -8.531 -8.281 1 90.38 18 PRO B CA 1
ATOM 917 C C . PRO B 1 18 ? -7.684 -7.145 -8.734 1 90.38 18 PRO B C 1
ATOM 919 O O . PRO B 1 18 ? -7.234 -6.133 -8.188 1 90.38 18 PRO B O 1
ATOM 922 N N . ASP B 1 19 ? -8.578 -7.156 -9.68 1 90.31 19 ASP B N 1
ATOM 923 C CA . ASP B 1 19 ? -9.086 -5.879 -10.164 1 90.31 19 ASP B CA 1
ATOM 924 C C . ASP B 1 19 ? -9.82 -5.129 -9.055 1 90.31 19 ASP B C 1
ATOM 926 O O . ASP B 1 19 ? -9.672 -3.912 -8.914 1 90.31 19 ASP B O 1
ATOM 930 N N . GLU B 1 20 ? -10.586 -5.871 -8.336 1 91.75 20 GLU B N 1
ATOM 931 C CA . GLU B 1 20 ? -11.297 -5.258 -7.215 1 91.75 20 GLU B CA 1
ATOM 932 C C . GLU B 1 20 ? -10.32 -4.75 -6.156 1 91.75 20 GLU B C 1
ATOM 934 O O . GLU B 1 20 ? -10.523 -3.672 -5.59 1 91.75 20 GLU B O 1
ATOM 939 N N . LEU B 1 21 ? -9.289 -5.508 -5.898 1 95.38 21 LEU B N 1
ATOM 940 C CA . LEU B 1 21 ? -8.266 -5.066 -4.953 1 95.38 21 LEU B CA 1
ATOM 941 C C . LEU B 1 21 ? -7.637 -3.752 -5.402 1 95.38 21 LEU B C 1
ATOM 943 O O . LEU B 1 21 ? -7.461 -2.836 -4.598 1 95.38 21 LEU B O 1
ATOM 947 N N . GLN B 1 22 ? -7.324 -3.686 -6.691 1 95.88 22 GLN B N 1
ATOM 948 C CA . GLN B 1 22 ? -6.75 -2.461 -7.242 1 95.88 22 GLN B CA 1
ATOM 949 C C . GLN B 1 22 ? -7.676 -1.271 -7.008 1 95.88 22 GLN B C 1
ATOM 951 O O . GLN B 1 22 ? -7.227 -0.201 -6.59 1 95.88 22 GLN B O 1
ATOM 956 N N . GLU B 1 23 ? -8.93 -1.482 -7.219 1 93.12 23 GLU B N 1
ATOM 957 C CA . GLU B 1 23 ? -9.906 -0.412 -7.055 1 93.12 23 GLU B CA 1
ATOM 958 C C . GLU B 1 23 ? -10.047 -0.011 -5.586 1 93.12 23 GLU B C 1
ATOM 960 O O . GLU B 1 23 ? -10.172 1.174 -5.273 1 93.12 23 GLU B O 1
ATOM 965 N N . VAL B 1 24 ? -10.047 -0.968 -4.746 1 94.5 24 VAL B N 1
ATOM 966 C CA . VAL B 1 24 ? -10.141 -0.695 -3.318 1 94.5 24 VAL B CA 1
ATOM 967 C C . VAL B 1 24 ? -8.945 0.145 -2.873 1 94.5 24 VAL B C 1
ATOM 969 O O . VAL B 1 24 ? -9.109 1.168 -2.205 1 94.5 24 VAL B O 1
ATOM 972 N N . LEU B 1 25 ? -7.754 -0.222 -3.307 1 97.19 25 LEU B N 1
ATOM 973 C CA . LEU B 1 25 ? -6.543 0.497 -2.928 1 97.19 25 LEU B CA 1
ATOM 974 C C . LEU B 1 25 ? -6.539 1.904 -3.516 1 97.19 25 LEU B C 1
ATOM 976 O O . LEU B 1 25 ? -6.18 2.867 -2.832 1 97.19 25 LEU B O 1
ATOM 980 N N . ARG B 1 26 ? -6.969 2 -4.742 1 95.81 26 ARG B N 1
ATOM 981 C CA . ARG B 1 26 ? -7.109 3.32 -5.348 1 95.81 26 ARG B CA 1
ATOM 982 C C . ARG B 1 26 ? -8.062 4.195 -4.535 1 95.81 26 ARG B C 1
ATOM 984 O O . ARG B 1 26 ? -7.75 5.355 -4.246 1 95.81 26 ARG B O 1
ATOM 991 N N . GLY B 1 27 ? -9.211 3.633 -4.203 1 94 27 GLY B N 1
ATOM 992 C CA . GLY B 1 27 ? -10.188 4.367 -3.42 1 94 27 GLY B CA 1
ATOM 993 C C . GLY B 1 27 ? -9.672 4.801 -2.062 1 94 27 GLY B C 1
ATOM 994 O O . GLY B 1 27 ? -9.906 5.93 -1.631 1 94 27 GLY B O 1
ATOM 995 N N . LEU B 1 28 ? -8.984 3.953 -1.389 1 96.69 28 LEU B N 1
ATOM 996 C CA . LEU B 1 28 ? -8.414 4.266 -0.082 1 96.69 28 LEU B CA 1
ATOM 997 C C . LEU B 1 28 ? -7.406 5.406 -0.187 1 96.69 28 LEU B C 1
ATOM 999 O O . LEU B 1 28 ? -7.414 6.32 0.64 1 96.69 28 LEU B O 1
ATOM 1003 N N . GLY B 1 29 ? -6.52 5.359 -1.184 1 96.88 29 GLY B N 1
ATOM 1004 C CA . GLY B 1 29 ? -5.578 6.449 -1.392 1 96.88 29 GLY B CA 1
ATOM 1005 C C . GLY B 1 29 ? -6.254 7.773 -1.682 1 96.88 29 GLY B C 1
ATOM 1006 O O . GLY B 1 29 ? -5.871 8.805 -1.126 1 96.88 29 GLY B O 1
ATOM 1007 N N . GLN B 1 30 ? -7.281 7.723 -2.516 1 96 30 GLN B N 1
ATOM 1008 C CA . GLN B 1 30 ? -8.023 8.938 -2.848 1 96 30 GLN B CA 1
ATOM 1009 C C . GLN B 1 30 ? -8.695 9.523 -1.612 1 96 30 GLN B C 1
ATOM 1011 O O . GLN B 1 30 ? -8.719 10.75 -1.438 1 96 30 GLN B O 1
ATOM 1016 N N . ARG B 1 31 ? -9.211 8.711 -0.84 1 95.88 31 ARG B N 1
ATOM 1017 C CA . ARG B 1 31 ? -9.828 9.188 0.388 1 95.88 31 ARG B CA 1
ATOM 1018 C C . ARG B 1 31 ? -8.797 9.828 1.311 1 95.88 31 ARG B C 1
ATOM 1020 O O . ARG B 1 31 ? -9.062 10.867 1.921 1 95.88 31 ARG B O 1
ATOM 1027 N N . LEU B 1 32 ? -7.645 9.188 1.427 1 97.19 32 LEU B N 1
ATOM 1028 C CA . LEU B 1 32 ? -6.598 9.781 2.254 1 97.19 32 LEU B CA 1
ATOM 1029 C C . LEU B 1 32 ? -6.184 11.141 1.714 1 97.19 32 LEU B C 1
ATOM 1031 O O . LEU B 1 32 ? -5.941 12.07 2.484 1 97.19 32 LEU B O 1
ATOM 1035 N N . HIS B 1 33 ? -6.129 11.281 0.391 1 96.88 33 HIS B N 1
ATOM 1036 C CA . HIS B 1 33 ? -5.895 12.594 -0.2 1 96.88 33 HIS B CA 1
ATOM 1037 C C . HIS B 1 33 ? -6.949 13.602 0.251 1 96.88 33 HIS B C 1
ATOM 1039 O O . HIS B 1 33 ? -6.621 14.711 0.657 1 96.88 33 HIS B O 1
ATOM 1045 N N . TYR B 1 34 ? -8.164 13.188 0.157 1 95.06 34 TYR B N 1
ATOM 1046 C CA . TYR B 1 34 ? -9.273 14.047 0.551 1 95.06 34 TYR B CA 1
ATOM 1047 C C . TYR B 1 34 ? -9.164 14.438 2.02 1 95.06 34 TYR B C 1
ATOM 1049 O O . TYR B 1 34 ? -9.234 15.625 2.357 1 95.06 34 TYR B O 1
ATOM 1057 N N . LEU B 1 35 ? -8.938 13.422 2.877 1 95.38 35 LEU B N 1
ATOM 1058 C CA . LEU B 1 35 ? -8.82 13.688 4.309 1 95.38 35 LEU B CA 1
ATOM 1059 C C . LEU B 1 35 ? -7.633 14.602 4.598 1 95.38 35 LEU B C 1
ATOM 1061 O O . LEU B 1 35 ? -7.688 15.43 5.508 1 95.38 35 LEU B O 1
ATOM 1065 N N . ASN B 1 36 ? -6.582 14.414 3.863 1 96.75 36 ASN B N 1
ATOM 1066 C CA . ASN B 1 36 ? -5.406 15.266 4.023 1 96.75 36 ASN B CA 1
ATOM 1067 C C . ASN B 1 36 ? -5.73 16.734 3.762 1 96.75 36 ASN B C 1
ATOM 1069 O O . ASN B 1 36 ? -5.277 17.609 4.492 1 96.75 36 ASN B O 1
ATOM 1073 N N . ARG B 1 37 ? -6.523 16.953 2.791 1 95.19 37 ARG B N 1
ATOM 1074 C CA . ARG B 1 37 ? -6.891 18.312 2.398 1 95.19 37 ARG B CA 1
ATOM 1075 C C . ARG B 1 37 ? -7.844 18.938 3.412 1 95.19 37 ARG B C 1
ATOM 1077 O O . ARG B 1 37 ? -7.723 20.125 3.738 1 95.19 37 ARG B O 1
ATOM 1084 N N . VAL B 1 38 ? -8.703 18.156 4.027 1 94.44 38 VAL B N 1
ATOM 1085 C CA . VAL B 1 38 ? -9.805 18.781 4.762 1 94.44 38 VAL B CA 1
ATOM 1086 C C . VAL B 1 38 ? -9.602 18.594 6.262 1 94.44 38 VAL B C 1
ATOM 1088 O O . VAL B 1 38 ? -10.188 19.312 7.07 1 94.44 38 VAL B O 1
ATOM 1091 N N . ALA B 1 39 ? -8.789 17.578 6.641 1 92.94 39 ALA B N 1
ATOM 1092 C CA . ALA B 1 39 ? -8.82 17.266 8.062 1 92.94 39 ALA B CA 1
ATOM 1093 C C . ALA B 1 39 ? -7.406 17.094 8.617 1 92.94 39 ALA B C 1
ATOM 1095 O O . ALA B 1 39 ? -7.176 17.297 9.812 1 92.94 39 ALA B O 1
ATOM 1096 N N . ILE B 1 40 ? -6.398 16.766 7.801 1 93.5 40 ILE B N 1
ATOM 1097 C CA . ILE B 1 40 ? -5.09 16.375 8.32 1 93.5 40 ILE B CA 1
ATOM 1098 C C . ILE B 1 40 ? -4.117 17.531 8.188 1 93.5 40 ILE B C 1
ATOM 1100 O O . ILE B 1 40 ? -3.066 17.547 8.836 1 93.5 40 ILE B O 1
ATOM 1104 N N . GLY B 1 41 ? -4.422 18.562 7.387 1 93 41 GLY B N 1
ATOM 1105 C CA . GLY B 1 41 ? -3.613 19.766 7.379 1 93 41 GLY B CA 1
ATOM 1106 C C . GLY B 1 41 ? -2.549 19.766 6.301 1 93 41 GLY B C 1
ATOM 1107 O O . GLY B 1 41 ? -1.42 20.203 6.535 1 93 41 GLY B O 1
ATOM 1108 N N . GLU B 1 42 ? -2.83 19.109 5.117 1 96.62 42 GLU B N 1
ATOM 1109 C CA . GLU B 1 42 ? -1.973 19.109 3.938 1 96.62 42 GLU B CA 1
ATOM 1110 C C . GLU B 1 42 ? -0.582 18.578 4.262 1 96.62 42 GLU B C 1
ATOM 1112 O O . GLU B 1 42 ? 0.425 19.188 3.904 1 96.62 42 GLU B O 1
ATOM 1117 N N . SER B 1 43 ? -0.535 17.516 5.047 1 97.94 43 SER B N 1
ATOM 1118 C CA . SER B 1 43 ? 0.692 16.812 5.41 1 97.94 43 SER B CA 1
ATOM 1119 C C . SER B 1 43 ? 1.385 16.234 4.18 1 97.94 43 SER B C 1
ATOM 1121 O O . SER B 1 43 ? 0.767 15.516 3.395 1 97.94 43 SER B O 1
ATOM 1123 N N . GLY B 1 44 ? 2.67 16.562 4.051 1 98.5 44 GLY B N 1
ATOM 1124 C CA . GLY B 1 44 ? 3.436 15.938 2.98 1 98.5 44 GLY B CA 1
ATOM 1125 C C . GLY B 1 44 ? 3.508 14.43 3.092 1 98.5 44 GLY B C 1
ATOM 1126 O O . GLY B 1 44 ? 3.428 13.719 2.086 1 98.5 44 GLY B O 1
ATOM 1127 N N . PHE B 1 45 ? 3.621 13.93 4.359 1 98.75 45 PHE B N 1
ATOM 1128 C CA . PHE B 1 45 ? 3.693 12.484 4.543 1 98.75 45 PHE B CA 1
ATOM 1129 C C . PHE B 1 45 ? 2.369 11.828 4.176 1 98.75 45 PHE B C 1
ATOM 1131 O O . PHE B 1 45 ? 2.35 10.789 3.52 1 98.75 45 PHE B O 1
ATOM 1138 N N . ALA B 1 46 ? 1.249 12.398 4.605 1 98.56 46 ALA B N 1
ATOM 1139 C CA . ALA B 1 46 ? -0.053 11.844 4.246 1 98.56 46 ALA B CA 1
ATOM 1140 C C . ALA B 1 46 ? -0.22 11.766 2.732 1 98.56 46 ALA B C 1
ATOM 1142 O O . ALA B 1 46 ? -0.782 10.797 2.209 1 98.56 46 ALA B O 1
ATOM 1143 N N . TRP B 1 47 ? 0.232 12.805 2.066 1 98.56 47 TRP B N 1
ATOM 1144 C CA . TRP B 1 47 ? 0.182 12.812 0.607 1 98.56 47 TRP B CA 1
ATOM 1145 C C . TRP B 1 47 ? 0.969 11.641 0.029 1 98.56 47 TRP B C 1
ATOM 1147 O O . TRP B 1 47 ? 0.452 10.891 -0.797 1 98.56 47 TRP B O 1
ATOM 1157 N N . HIS B 1 48 ? 2.146 11.438 0.493 1 98.75 48 HIS B N 1
ATOM 1158 C CA . HIS B 1 48 ? 2.994 10.367 -0.013 1 98.75 48 HIS B CA 1
ATOM 1159 C C . HIS B 1 48 ? 2.438 8.992 0.363 1 98.75 48 HIS B C 1
ATOM 1161 O O . HIS B 1 48 ? 2.527 8.047 -0.42 1 98.75 48 HIS B O 1
ATOM 1167 N N . LEU B 1 49 ? 1.911 8.922 1.572 1 98.75 49 LEU B N 1
ATOM 1168 C CA . LEU B 1 49 ? 1.293 7.672 1.991 1 98.75 49 LEU B CA 1
ATOM 1169 C C . LEU B 1 49 ? 0.116 7.32 1.089 1 98.75 49 LEU B C 1
ATOM 1171 O O . LEU B 1 49 ? -0.035 6.164 0.681 1 98.75 49 LEU B O 1
ATOM 1175 N N . ALA B 1 50 ? -0.728 8.289 0.779 1 98.56 50 ALA B N 1
ATOM 1176 C CA . ALA B 1 50 ? -1.834 8.086 -0.153 1 98.56 50 ALA B CA 1
ATOM 1177 C C . ALA B 1 50 ? -1.326 7.594 -1.507 1 98.56 50 ALA B C 1
ATOM 1179 O O . ALA B 1 50 ? -1.863 6.637 -2.068 1 98.56 50 ALA B O 1
ATOM 1180 N N . GLU B 1 51 ? -0.26 8.203 -1.959 1 98.75 51 GLU B N 1
ATOM 1181 C CA . GLU B 1 51 ? 0.342 7.801 -3.227 1 98.75 51 GLU B CA 1
ATOM 1182 C C . GLU B 1 51 ? 0.877 6.375 -3.158 1 98.75 51 GLU B C 1
ATOM 1184 O O . GLU B 1 51 ? 0.778 5.621 -4.129 1 98.75 51 GLU B O 1
ATOM 1189 N N . ALA B 1 52 ? 1.468 6.039 -2.047 1 98.88 52 ALA B N 1
ATOM 1190 C CA . ALA B 1 52 ? 1.991 4.684 -1.882 1 98.88 52 ALA B CA 1
ATOM 1191 C C . ALA B 1 52 ? 0.873 3.65 -1.963 1 98.88 52 ALA B C 1
ATOM 1193 O O . ALA B 1 52 ? 1.031 2.604 -2.596 1 98.88 52 ALA B O 1
ATOM 1194 N N . ILE B 1 53 ? -0.27 3.955 -1.351 1 98.75 53 ILE B N 1
ATOM 1195 C CA . ILE B 1 53 ? -1.413 3.049 -1.393 1 98.75 53 ILE B CA 1
ATOM 1196 C C . ILE B 1 53 ? -1.861 2.852 -2.84 1 98.75 53 ILE B C 1
ATOM 1198 O O . ILE B 1 53 ? -2.035 1.718 -3.293 1 98.75 53 ILE B O 1
ATOM 1202 N N . VAL B 1 54 ? -1.973 3.93 -3.561 1 98.56 54 VAL B N 1
ATOM 1203 C CA . VAL B 1 54 ? -2.391 3.877 -4.957 1 98.56 54 VAL B CA 1
ATOM 1204 C C . VAL B 1 54 ? -1.343 3.133 -5.781 1 98.56 54 VAL B C 1
ATOM 1206 O O . VAL B 1 54 ? -1.685 2.311 -6.637 1 98.56 54 VAL B O 1
ATOM 1209 N N . ALA B 1 55 ? -0.095 3.379 -5.527 1 98.88 55 ALA B N 1
ATOM 1210 C CA . ALA B 1 55 ? 0.998 2.754 -6.273 1 98.88 55 ALA B CA 1
ATOM 1211 C C . ALA B 1 55 ? 1.011 1.243 -6.062 1 98.88 55 ALA B C 1
ATOM 1213 O O . ALA B 1 55 ? 1.225 0.481 -7.008 1 98.88 55 ALA B O 1
ATOM 1214 N N . VAL B 1 56 ? 0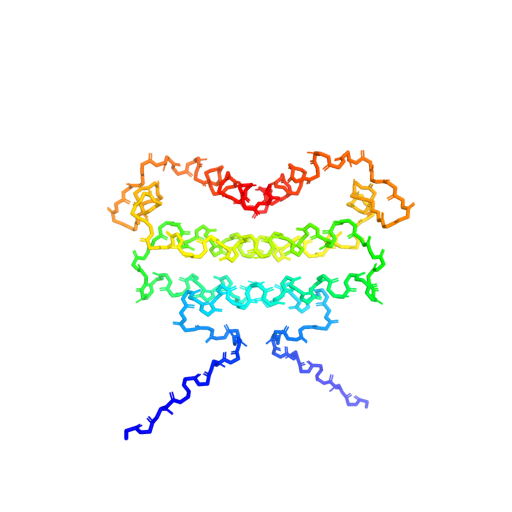.806 0.83 -4.836 1 98.88 56 VAL B N 1
ATOM 1215 C CA . VAL B 1 56 ? 0.702 -0.605 -4.594 1 98.88 56 VAL B CA 1
ATOM 1216 C C . VAL B 1 56 ? -0.436 -1.19 -5.426 1 98.88 56 VAL B C 1
ATOM 1218 O O . VAL B 1 56 ? -0.293 -2.264 -6.016 1 98.88 56 VAL B O 1
ATOM 1221 N N . GLY B 1 57 ? -1.575 -0.479 -5.473 1 98.31 57 GLY B N 1
ATOM 1222 C CA . GLY B 1 57 ? -2.678 -0.903 -6.32 1 98.31 57 GLY B CA 1
ATOM 1223 C C . GLY B 1 57 ? -2.291 -1.032 -7.781 1 98.31 57 GLY B C 1
ATOM 1224 O O . GLY B 1 57 ? -2.74 -1.951 -8.469 1 98.31 57 GLY B O 1
ATOM 1225 N N . ARG B 1 58 ? -1.468 -0.196 -8.227 1 98.56 58 ARG B N 1
ATOM 1226 C CA . ARG B 1 58 ? -1.056 -0.193 -9.625 1 98.56 58 ARG B CA 1
ATOM 1227 C C . ARG B 1 58 ? -0.141 -1.375 -9.93 1 98.56 58 ARG B C 1
ATOM 1229 O O . ARG B 1 58 ? 0.091 -1.703 -11.102 1 98.56 58 ARG B O 1
ATOM 1236 N N . LEU B 1 59 ? 0.358 -2.021 -8.938 1 98.75 59 LEU B N 1
ATOM 1237 C CA . LEU B 1 59 ? 1.188 -3.205 -9.141 1 98.75 59 LEU B CA 1
ATOM 1238 C C . LEU B 1 59 ? 0.326 -4.457 -9.281 1 98.75 59 LEU B C 1
ATOM 1240 O O . LEU B 1 59 ? 0.813 -5.504 -9.711 1 98.75 59 LEU B O 1
ATOM 1244 N N . VAL B 1 60 ? -0.962 -4.367 -8.945 1 98.5 60 VAL B N 1
ATOM 1245 C CA . VAL B 1 60 ? -1.832 -5.535 -8.859 1 98.5 60 VAL B CA 1
ATOM 1246 C C . VAL B 1 60 ? -1.877 -6.242 -10.211 1 98.5 60 VAL B C 1
ATOM 1248 O O . VAL B 1 60 ? -1.783 -7.473 -10.281 1 98.5 60 VAL B O 1
ATOM 1251 N N . PRO B 1 61 ? -1.901 -5.551 -11.328 1 98.06 61 PRO B N 1
ATOM 1252 C CA . PRO B 1 61 ? -1.942 -6.242 -12.617 1 98.06 61 PRO B CA 1
ATOM 1253 C C . PRO B 1 61 ? -0.7 -7.094 -12.867 1 98.06 61 PRO B C 1
ATOM 1255 O O . PRO B 1 61 ? -0.725 -7.992 -13.711 1 98.06 61 PRO B O 1
ATOM 1258 N N . LEU B 1 62 ? 0.398 -6.871 -12.156 1 98.44 62 LEU B N 1
ATOM 1259 C CA . LEU B 1 62 ? 1.633 -7.621 -12.352 1 98.44 62 LEU B CA 1
ATOM 1260 C C . LEU B 1 62 ? 1.491 -9.047 -11.828 1 98.44 62 LEU B C 1
ATOM 1262 O O . LEU B 1 62 ? 2.346 -9.898 -12.086 1 98.44 62 LEU B O 1
ATOM 1266 N N . LEU B 1 63 ? 0.418 -9.312 -11.109 1 97.88 63 LEU B N 1
ATOM 1267 C CA . LEU B 1 63 ? 0.125 -10.68 -10.688 1 97.88 63 LEU B CA 1
ATOM 1268 C C . LEU B 1 63 ? 0.017 -11.609 -11.891 1 97.88 63 LEU B C 1
ATOM 1270 O O . LEU B 1 63 ? 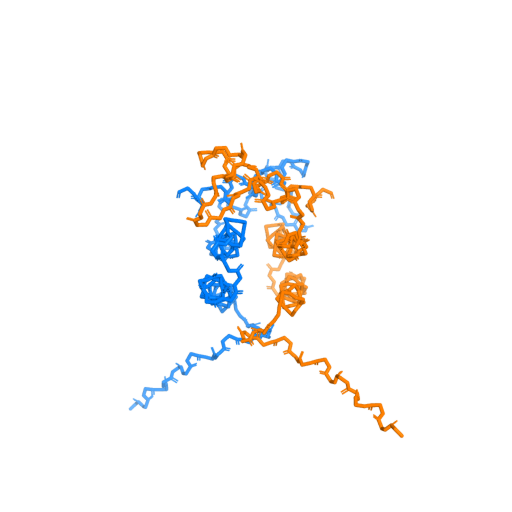0.304 -12.805 -11.781 1 97.88 63 LEU B O 1
ATOM 1274 N N . ASP B 1 64 ? -0.294 -11.008 -13.047 1 96.31 64 ASP B N 1
ATOM 1275 C CA . ASP B 1 64 ? -0.48 -11.812 -14.25 1 96.31 64 ASP B CA 1
ATOM 1276 C C . ASP B 1 64 ? 0.667 -11.609 -15.234 1 96.31 64 ASP B C 1
ATOM 1278 O O . ASP B 1 64 ? 0.635 -12.125 -16.344 1 96.31 64 ASP B O 1
ATOM 1282 N N . ASP B 1 65 ? 1.643 -10.906 -14.828 1 97.94 65 ASP B N 1
ATOM 1283 C CA . ASP B 1 65 ? 2.756 -10.594 -15.719 1 97.94 65 ASP B CA 1
ATOM 1284 C C . ASP B 1 65 ? 3.807 -11.703 -15.695 1 97.94 65 ASP B C 1
ATOM 1286 O O . ASP B 1 65 ? 4.324 -12.055 -14.641 1 97.94 65 ASP B O 1
ATOM 1290 N N . ALA B 1 66 ? 4.16 -12.211 -16.844 1 97.62 66 ALA B N 1
ATOM 1291 C CA . ALA B 1 66 ? 5.055 -13.359 -16.953 1 97.62 66 ALA B CA 1
ATOM 1292 C C . ALA B 1 66 ? 6.441 -13.031 -16.406 1 97.62 66 ALA B C 1
ATOM 1294 O O . ALA B 1 66 ? 7.059 -13.852 -15.734 1 97.62 66 ALA B O 1
ATOM 1295 N N . GLU B 1 67 ? 6.957 -11.859 -16.703 1 98.06 67 GLU B N 1
ATOM 1296 C CA . GLU B 1 67 ? 8.281 -11.461 -16.234 1 98.06 67 GLU B CA 1
ATOM 1297 C C . GLU B 1 67 ? 8.312 -11.336 -14.711 1 98.06 67 GLU B C 1
ATOM 1299 O O . GLU B 1 67 ? 9.258 -11.797 -14.07 1 98.06 67 GLU B O 1
ATOM 1304 N N . THR B 1 68 ? 7.273 -10.797 -14.156 1 98.38 68 THR B N 1
ATOM 1305 C CA . THR B 1 68 ? 7.168 -10.664 -12.711 1 98.38 68 THR B CA 1
ATOM 1306 C C . THR B 1 68 ? 7.059 -12.039 -12.047 1 98.38 68 THR B C 1
ATOM 1308 O O . THR B 1 68 ? 7.719 -12.305 -11.039 1 98.38 68 THR B O 1
ATOM 1311 N N . ARG B 1 69 ? 6.305 -12.906 -12.625 1 97.69 69 ARG B N 1
ATOM 1312 C CA . ARG B 1 69 ? 6.172 -14.266 -12.102 1 97.69 69 ARG B CA 1
ATOM 1313 C C . ARG B 1 69 ? 7.508 -14.992 -12.109 1 97.69 69 ARG B C 1
ATOM 1315 O O . ARG B 1 69 ? 7.859 -15.672 -11.148 1 97.69 69 ARG B O 1
ATOM 1322 N N . ARG B 1 70 ? 8.211 -14.797 -13.148 1 98.19 70 ARG B N 1
ATOM 1323 C CA . ARG B 1 70 ? 9.523 -15.422 -13.242 1 98.19 70 ARG B CA 1
ATOM 1324 C C . ARG B 1 70 ? 10.492 -14.836 -12.219 1 98.19 70 ARG B C 1
ATOM 1326 O O . ARG B 1 70 ? 11.297 -15.562 -11.633 1 98.19 70 ARG B O 1
ATOM 1333 N N . ALA B 1 71 ? 10.43 -13.562 -12 1 98.69 71 ALA B N 1
ATOM 1334 C CA . ALA B 1 71 ? 11.344 -12.875 -11.094 1 98.69 71 ALA B CA 1
ATOM 1335 C C . ALA B 1 71 ? 11.156 -13.352 -9.656 1 98.69 71 ALA B C 1
ATOM 1337 O O . ALA B 1 71 ? 12.133 -13.594 -8.945 1 98.69 71 ALA B O 1
ATOM 1338 N N . PHE B 1 72 ? 9.914 -13.586 -9.266 1 98.69 72 PHE B N 1
ATOM 1339 C CA . PHE B 1 72 ? 9.633 -13.828 -7.855 1 98.69 72 PHE B CA 1
ATOM 1340 C C . PHE B 1 72 ? 9.445 -15.312 -7.59 1 98.69 72 PHE B C 1
ATOM 1342 O O . PHE B 1 72 ? 9.539 -15.766 -6.445 1 98.69 72 PHE B O 1
ATOM 1349 N N . GLY B 1 73 ? 9.164 -16.062 -8.609 1 98.44 73 GLY B N 1
ATOM 1350 C CA . GLY B 1 73 ? 8.922 -17.484 -8.445 1 98.44 73 GLY B CA 1
ATOM 1351 C C . GLY B 1 73 ? 7.629 -17.797 -7.715 1 98.44 73 GLY B C 1
ATOM 1352 O O . GLY B 1 73 ? 6.738 -16.953 -7.629 1 98.44 73 GLY B O 1
ATOM 1353 N N . ASP B 1 74 ? 7.477 -19.031 -7.355 1 97.31 74 ASP B N 1
ATOM 1354 C CA . ASP B 1 74 ? 6.32 -19.516 -6.605 1 97.31 74 ASP B CA 1
ATOM 1355 C C . ASP B 1 74 ? 6.711 -20.641 -5.652 1 97.31 74 ASP B C 1
ATOM 1357 O O . ASP B 1 74 ? 7.895 -20.828 -5.355 1 97.31 74 ASP B O 1
ATOM 1361 N N . GLY B 1 75 ? 5.785 -21.25 -5.051 1 95.12 75 GLY B N 1
ATOM 1362 C CA . GLY B 1 75 ? 6.027 -22.297 -4.066 1 95.12 75 GLY B CA 1
ATOM 1363 C C . GLY B 1 75 ? 6.77 -23.5 -4.633 1 95.12 75 GLY B C 1
ATOM 1364 O O . GLY B 1 75 ? 7.312 -24.312 -3.881 1 95.12 75 GLY B O 1
ATOM 1365 N N . TRP B 1 76 ? 6.953 -23.562 -5.898 1 95.38 76 TRP B N 1
ATOM 1366 C CA . TRP B 1 76 ? 7.523 -24.75 -6.523 1 95.38 76 TRP B CA 1
ATOM 1367 C C . TRP B 1 76 ? 8.727 -24.391 -7.387 1 95.38 76 TRP B C 1
ATOM 1369 O O . TRP B 1 76 ? 9.586 -25.234 -7.648 1 95.38 76 TRP B O 1
ATOM 1379 N N . THR B 1 77 ? 8.711 -23.172 -7.863 1 96.69 77 THR B N 1
ATOM 1380 C CA . THR B 1 77 ? 9.758 -22.703 -8.766 1 96.69 77 THR B CA 1
ATOM 1381 C C . THR B 1 77 ? 10.469 -21.484 -8.18 1 96.69 77 THR B C 1
ATOM 1383 O O . THR B 1 77 ? 9.82 -20.484 -7.84 1 96.69 77 THR B O 1
ATOM 1386 N N . LYS B 1 78 ? 11.758 -21.594 -8.117 1 97.31 78 LYS B N 1
ATOM 1387 C CA . LYS B 1 78 ? 12.562 -20.484 -7.609 1 97.31 78 LYS B CA 1
ATOM 1388 C C . LYS B 1 78 ? 12.531 -19.297 -8.562 1 97.31 78 LYS B C 1
ATOM 1390 O O . LYS B 1 78 ? 12.594 -19.469 -9.781 1 97.31 78 LYS B O 1
ATOM 1395 N N . GLY B 1 79 ? 12.414 -18.156 -8.016 1 98.06 79 GLY B N 1
ATOM 1396 C CA . GLY B 1 79 ? 12.445 -16.938 -8.82 1 98.06 79 GLY B CA 1
ATOM 1397 C C . GLY B 1 79 ? 13.82 -16.625 -9.383 1 98.06 79 GLY B C 1
ATOM 1398 O O . GLY B 1 79 ? 14.836 -17.062 -8.828 1 98.06 79 GLY B O 1
ATOM 1399 N N . ALA B 1 80 ? 13.789 -15.945 -10.43 1 98.62 80 ALA B N 1
ATOM 1400 C CA . ALA B 1 80 ? 15.047 -15.492 -11.023 1 98.62 80 ALA B CA 1
ATOM 1401 C C . ALA B 1 80 ? 15.758 -14.492 -10.109 1 98.62 80 ALA B C 1
ATOM 1403 O O . ALA B 1 80 ? 16.984 -14.414 -10.109 1 98.62 80 ALA B O 1
ATOM 1404 N N . VAL B 1 81 ? 14.961 -13.703 -9.359 1 98.38 81 VAL B N 1
ATOM 1405 C CA . VAL B 1 81 ? 15.516 -12.805 -8.359 1 98.38 81 VAL B CA 1
ATOM 1406 C C . VAL B 1 81 ? 15.742 -13.555 -7.051 1 98.38 81 VAL B C 1
ATOM 1408 O O . VAL B 1 81 ? 14.828 -14.2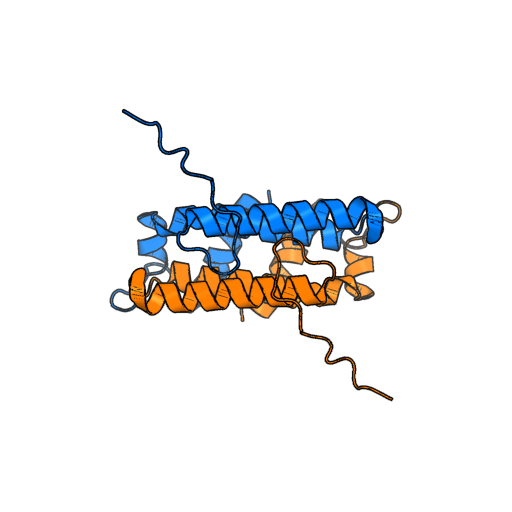11 -6.543 1 98.38 81 VAL B O 1
ATOM 1411 N N . PRO B 1 82 ? 17.016 -13.523 -6.57 1 97.75 82 PRO B N 1
ATOM 1412 C CA . PRO B 1 82 ? 17.266 -14.188 -5.285 1 97.75 82 PRO B CA 1
ATOM 1413 C C . PRO B 1 82 ? 16.359 -13.656 -4.172 1 97.75 82 PRO B C 1
ATOM 1415 O O . PRO B 1 82 ? 16.016 -12.477 -4.152 1 97.75 82 PRO B O 1
ATOM 1418 N N . ARG B 1 83 ? 16.047 -14.523 -3.242 1 95.94 83 ARG B N 1
ATOM 1419 C CA . ARG B 1 83 ? 15.125 -14.203 -2.166 1 95.94 83 ARG B CA 1
ATOM 1420 C C . ARG B 1 83 ? 15.547 -12.945 -1.425 1 95.94 83 ARG B C 1
ATOM 1422 O O . ARG B 1 83 ? 14.719 -12.086 -1.114 1 95.94 83 ARG B O 1
ATOM 1429 N N . GLU B 1 84 ? 16.844 -12.797 -1.212 1 95.88 84 GLU B N 1
ATOM 1430 C CA . GLU B 1 84 ? 17.391 -11.688 -0.432 1 95.88 84 GLU B CA 1
ATOM 1431 C C . GLU B 1 84 ? 17.25 -10.367 -1.18 1 95.88 84 GLU B C 1
ATOM 1433 O O . GLU B 1 84 ? 17.344 -9.297 -0.576 1 95.88 84 GLU B O 1
ATOM 1438 N N . ALA B 1 85 ? 16.922 -10.383 -2.492 1 98.06 85 ALA B N 1
ATOM 1439 C CA . ALA B 1 85 ? 16.844 -9.18 -3.312 1 98.06 85 ALA B CA 1
ATOM 1440 C C . ALA B 1 85 ? 15.406 -8.867 -3.697 1 98.06 85 ALA B C 1
ATOM 1442 O O . ALA 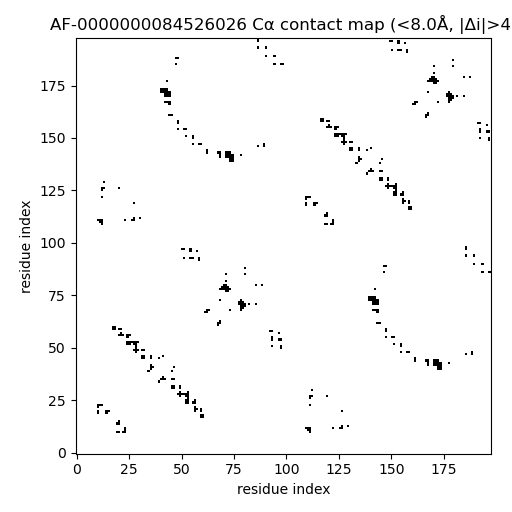B 1 85 ? 15.133 -7.855 -4.352 1 98.06 85 ALA B O 1
ATOM 1443 N N . GLN B 1 86 ? 14.492 -9.688 -3.312 1 98.38 86 GLN B N 1
ATOM 1444 C CA . GLN B 1 86 ? 13.125 -9.562 -3.812 1 98.38 86 GLN B CA 1
ATOM 1445 C C . GLN B 1 86 ? 12.438 -8.336 -3.227 1 98.38 86 GLN B C 1
ATOM 1447 O O . GLN B 1 86 ? 11.656 -7.668 -3.91 1 98.38 86 GLN B O 1
ATOM 1452 N N . VAL B 1 87 ? 12.758 -7.988 -1.991 1 98.56 87 VAL B N 1
ATOM 1453 C CA . VAL B 1 87 ? 12.203 -6.77 -1.414 1 98.56 87 VAL B CA 1
ATOM 1454 C C . VAL B 1 87 ? 12.688 -5.555 -2.209 1 98.56 87 VAL B C 1
ATOM 1456 O O . VAL B 1 87 ? 11.891 -4.676 -2.553 1 98.56 87 VAL B O 1
ATOM 1459 N N . ASP B 1 88 ? 13.969 -5.562 -2.541 1 98.19 88 ASP B N 1
ATOM 1460 C CA . ASP B 1 88 ? 14.508 -4.465 -3.338 1 98.19 88 ASP B CA 1
ATOM 1461 C C . ASP B 1 88 ? 13.844 -4.406 -4.715 1 98.19 88 ASP B C 1
ATOM 1463 O O . ASP B 1 88 ? 13.594 -3.322 -5.242 1 98.19 88 ASP B O 1
ATOM 1467 N N . HIS B 1 89 ? 13.594 -5.543 -5.273 1 98.62 89 HIS B N 1
ATOM 1468 C CA . HIS B 1 89 ? 12.93 -5.598 -6.57 1 98.62 89 HIS B CA 1
ATOM 1469 C C . HIS B 1 89 ? 11.508 -5.051 -6.488 1 98.62 89 HIS B C 1
ATOM 1471 O O . HIS B 1 89 ? 11.094 -4.254 -7.332 1 98.62 89 HIS B O 1
ATOM 1477 N N . LEU B 1 90 ? 10.805 -5.434 -5.445 1 98.81 90 LEU B N 1
ATOM 1478 C CA . LEU B 1 90 ? 9.461 -4.91 -5.215 1 98.81 90 LEU B CA 1
ATOM 1479 C C . LEU B 1 90 ? 9.492 -3.395 -5.055 1 98.81 90 LEU B C 1
ATOM 1481 O O . LEU B 1 90 ? 8.68 -2.688 -5.656 1 98.81 90 LEU B O 1
ATOM 1485 N N . LEU B 1 91 ? 10.453 -2.887 -4.281 1 98.81 91 LEU B N 1
ATOM 1486 C CA . LEU B 1 91 ? 10.531 -1.454 -4.02 1 98.81 91 LEU B CA 1
ATOM 1487 C C . LEU B 1 91 ? 10.922 -0.693 -5.285 1 98.81 91 LEU B C 1
ATOM 1489 O O . LEU B 1 91 ? 10.484 0.441 -5.488 1 98.81 91 LEU B O 1
ATOM 1493 N N . ALA B 1 92 ? 11.664 -1.331 -6.145 1 98.56 92 ALA B N 1
ATOM 1494 C CA . ALA B 1 92 ? 11.969 -0.716 -7.434 1 98.56 92 ALA B CA 1
ATOM 1495 C C . ALA B 1 92 ? 10.719 -0.588 -8.297 1 98.56 92 ALA B C 1
ATOM 1497 O O . ALA B 1 92 ? 10.516 0.428 -8.961 1 98.56 92 ALA B O 1
ATOM 1498 N N . LEU B 1 93 ? 9.906 -1.626 -8.289 1 98.56 93 LEU B N 1
ATOM 1499 C CA . LEU B 1 93 ? 8.633 -1.552 -9.008 1 98.56 93 LEU B CA 1
ATOM 1500 C C . LEU B 1 93 ? 7.758 -0.44 -8.445 1 98.56 93 LEU B C 1
ATOM 1502 O O . LEU B 1 93 ? 7.156 0.327 -9.195 1 98.56 93 LEU B O 1
ATOM 1506 N N . LEU B 1 94 ? 7.719 -0.348 -7.109 1 98.75 94 LEU B N 1
ATOM 1507 C CA . LEU B 1 94 ? 6.918 0.684 -6.461 1 98.75 94 LEU B CA 1
ATOM 1508 C C . LEU B 1 94 ? 7.441 2.074 -6.805 1 98.75 94 LEU B C 1
ATOM 1510 O O . LEU B 1 94 ? 6.656 2.992 -7.059 1 98.75 94 LEU B O 1
ATOM 1514 N N . ARG B 1 95 ? 8.719 2.254 -6.828 1 98.69 95 ARG B N 1
ATOM 1515 C CA . ARG B 1 95 ? 9.32 3.537 -7.168 1 98.69 95 ARG B CA 1
ATOM 1516 C C . ARG B 1 95 ? 8.875 4.004 -8.547 1 98.69 95 ARG B C 1
ATOM 1518 O O . ARG B 1 95 ? 8.617 5.195 -8.75 1 98.69 95 ARG B O 1
ATOM 1525 N N . ARG B 1 96 ? 8.75 3.119 -9.461 1 98.31 96 ARG B N 1
ATOM 1526 C CA . ARG B 1 96 ? 8.336 3.455 -10.82 1 98.31 96 ARG B CA 1
ATOM 1527 C C . ARG B 1 96 ? 6.918 4.023 -10.828 1 98.31 96 ARG B C 1
ATOM 1529 O O . ARG B 1 96 ? 6.598 4.895 -11.641 1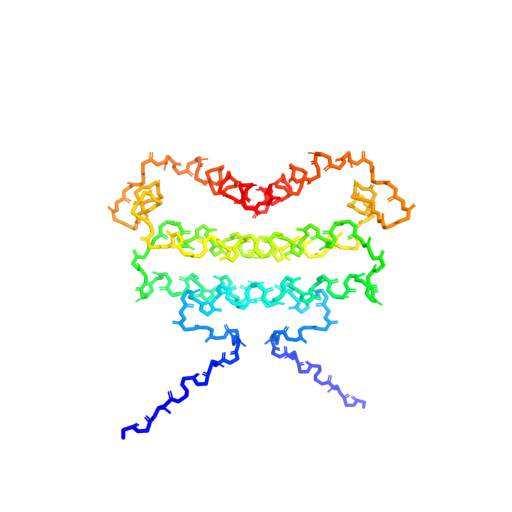 98.31 96 ARG B O 1
ATOM 1536 N N . GLU B 1 97 ? 6.113 3.516 -9.938 1 98.19 97 GLU B N 1
ATOM 1537 C CA . GLU B 1 97 ? 4.723 3.957 -9.875 1 98.19 97 GLU B CA 1
ATOM 1538 C C . GLU B 1 97 ? 4.594 5.27 -9.109 1 98.19 97 GLU B C 1
ATOM 1540 O O . GLU B 1 97 ? 3.555 5.93 -9.172 1 98.19 97 GLU B O 1
ATOM 1545 N N . LEU B 1 98 ? 5.598 5.617 -8.352 1 97.81 98 LEU B N 1
ATOM 1546 C CA . LEU B 1 98 ? 5.566 6.832 -7.543 1 97.81 98 LEU B CA 1
ATOM 1547 C C . LEU B 1 98 ? 6.199 8 -8.289 1 97.81 98 LEU B C 1
ATOM 1549 O O . LEU B 1 98 ? 6.059 9.156 -7.875 1 97.81 98 LEU B O 1
ATOM 1553 N N . SER B 1 99 ? 7.031 7.766 -9.312 1 86.62 99 SER B N 1
ATOM 1554 C CA . SER B 1 99 ? 7.719 8.781 -10.094 1 86.62 99 SER B CA 1
ATOM 1555 C C . SER B 1 99 ? 6.82 9.328 -11.203 1 86.62 99 SER B C 1
ATOM 1557 O O . SER B 1 99 ? 5.922 8.633 -11.68 1 86.62 99 SER B O 1
#

Secondary structure (DSSP, 8-state):
------------TT--SHHHHHHHHHHHHHHHHHHIIIII-SBHHHHHHHHHHHHHHHTGGGGG-HHHHHHHBBSSSB-SS-GGGHHHHHHHHHHHHH-/------------TT--SHHHHHHHHHHHHHHHHHHIIIII-SBHHHHHHHHHHHHHHHTGGGGG-HHHHHHHBBSSSB-SS-GGGHHHHHHHHHHHHH-

pLDDT: mean 89.67, std 18.2, range [33.81, 98.94]

Foldseek 3Di:
DPPPPPPPPPLDPPDDDLLSQLVNLLVVLVVLVVCCVPPVPVDPVSNVVSQLSNLVSVCSVCVPPPLSCQQPDDPVGHHPPDPVCVVVVVVVSSVVSSD/DDPPPPPVPPLDPPDDDLLSQLVNLLVVLVVLVVCCVPPVPVDPVSNVVSQLSNLVSVCSVCVPPPLSCQQPDDPVGHHPPDPVCVVVVVVVSSVVSSD

Sequence (198 aa):
MAEESEERAEPSLAYRSPDELQEVLRGLGQRLHYLNRVAIGESGFAWHLAEAIVAVGRLVPLLDDAETRRAFGDGWTKGAVPREAQVDHLLALLRRELSMAEESEERAEPSLAYRSPDELQEVLRGLGQRLHYLNRVAIGESGFAWHLAEAIVAVGRLVPLLDDAETRRAFGDGWTKGAVPREAQVDHLLALLRRELS

Radius of gyration: 17.89 Å; Cα contacts (8 Å, |Δi|>4): 260; chains: 2; bounding box: 48×50×57 Å